Protein AF-A0AAE0BM01-F1 (afdb_monomer)

Mean predicted aligned error: 15.79 Å

Foldseek 3Di:
DDDDDDDDDDDDDDDDDDDDDDDDDDDDDDDDDDDDDDDDDDDDDDDDDDDDDDDDDDDDDDDDDDDDDDPDDDDDDDDDDDPDDDPPCPVPPPPPPPPPPDDPPPPQLPQQEEEEAPCLDLLNVLLLVLLVVDPNHAYEYEDQDVVSVVVVPSVHHYDYDDLLDALCVVLVSCAPGQEYEYPDAFDQDPLVCQQVRLLSPLASSLLSPLSSCVVNVHQEYEYEAAACLVVVVLVNCVPPQNVVVCSRNNNSPRNNNSVVSNLVSPHFYAYEHEAAEDQDDAPAAKDKDAHNAASHAYAYSNNVSNCRSVLRNDPLRTSGYIYIHGQPRGDPPRHDNGDGDPDPVPPRD

Radius of gyration: 33.45 Å; Cα contacts (8 Å, |Δi|>4): 533; chains: 1; bounding box: 129×81×50 Å

InterPro domains:
  IPR016040 NAD(P)-binding domain [PF13460] (118-315)
  IPR036291 NAD(P)-binding domain superfamily [SSF51735] (112-326)

Organism: NCBI:txid36881

Nearest PDB structures (foldseek):
  3e8x-assembly1_A-2  TM=9.071E-01  e=4.519E-16  Halalkalibacterium halodurans
  7er7-assembly1_A  TM=8.196E-01  e=4.649E-12  Homo sapiens
  2pzl-assembly1_B  TM=6.924E-01  e=9.864E-09  Bordetella bronchiseptica
  4yr9-assembly3_F  TM=6.864E-01  e=1.904E-06  Mus musculus
  2yy7-assembly1_B  TM=6.557E-01  e=2.866E-06  Flavobacterium frigidimaris

pLDDT: mean 75.93, std 29.87, range [22.34, 98.94]

Secondary structure (DSSP, 8-state):
------PPPP--------------------------------PPP-------------------------------------S---TT-TTSSTT-----------------EEEEETTTSHHHHHHHHHHTTSTTPEEEEEES-HHHHHHHT--SEEEE--TTS-HHHHHHHHTT-SEEEE---PPP--GGGHHHHHIIIIIIIHHHHHHHHHHTT-SEEEEE--TTTTTTTTT-TTSHHHHHHHTTTSHHHHHHHHHHHHHHT-SEEEEEEE-EEESSPPSS-EEEE-TT--SS-EEEHHHHHHHHHHHTT-GGGTTEEEEEEETT-SPTTSS----EES-GGGTT-

Solvent-accessible surface area (backbone atoms only — not comparable to full-atom values): 21389 Å² total; per-residue (Å²): 137,82,88,87,83,87,82,86,86,87,85,86,81,89,86,84,89,90,84,85,89,87,86,85,87,81,88,88,85,85,81,89,88,81,92,82,85,89,83,90,87,81,86,86,82,89,78,91,82,83,87,79,89,84,89,82,87,82,90,84,91,84,89,82,85,90,81,90,78,88,76,87,73,88,78,83,78,83,78,85,75,74,93,84,73,72,89,85,60,76,78,77,73,80,78,74,80,77,79,77,74,71,78,81,76,77,75,74,78,77,70,39,25,39,32,28,35,28,27,80,36,84,45,17,39,40,26,53,57,44,41,64,72,42,83,82,46,45,57,34,35,25,24,78,50,64,72,61,43,60,76,64,59,75,84,59,52,73,38,76,42,56,48,75,47,60,28,75,66,44,14,65,62,40,60,82,25,32,26,38,37,40,41,56,64,54,76,90,67,63,77,94,44,24,38,62,41,17,40,41,37,34,16,54,6,42,47,23,46,52,50,9,34,58,76,36,64,34,56,36,39,36,37,56,64,44,47,46,32,63,17,63,87,73,72,34,59,80,36,69,57,37,47,62,53,30,67,55,28,42,33,33,59,25,35,37,55,25,52,54,49,50,71,71,62,77,56,44,28,29,39,37,17,38,33,51,77,38,90,53,79,67,91,48,35,49,18,71,44,58,71,95,50,50,61,50,25,31,24,22,34,62,56,53,12,47,52,53,42,49,47,75,78,36,76,73,35,56,75,34,54,41,28,35,25,21,42,86,47,40,54,90,89,38,44,77,96,57,79,47,48,82,53,75,87,60,76,70,110

Structure (mmCIF, N/CA/C/O backbone):
data_AF-A0AAE0BM01-F1
#
_entry.id   AF-A0AAE0BM01-F1
#
loop_
_atom_site.group_PDB
_atom_site.id
_atom_site.type_symbol
_atom_site.label_atom_id
_atom_site.label_alt_id
_atom_site.label_comp_id
_atom_site.label_asym_id
_atom_site.label_entity_id
_atom_site.label_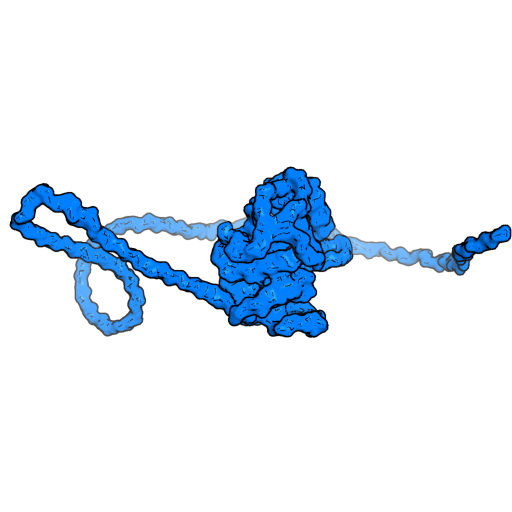seq_id
_atom_site.pdbx_PDB_ins_code
_atom_site.Cartn_x
_atom_site.Cartn_y
_atom_site.Cartn_z
_atom_site.occupancy
_atom_site.B_iso_or_equiv
_atom_site.auth_seq_id
_atom_site.auth_comp_id
_atom_site.auth_asym_id
_atom_site.auth_atom_id
_atom_site.pdbx_PDB_model_num
ATOM 1 N N . MET A 1 1 ? 60.203 24.015 -4.823 1.00 41.75 1 MET A N 1
ATOM 2 C CA . MET A 1 1 ? 59.956 23.892 -3.368 1.00 41.75 1 MET A CA 1
ATOM 3 C C . MET A 1 1 ? 58.675 23.070 -3.204 1.00 41.75 1 MET A C 1
ATOM 5 O O . MET A 1 1 ? 57.607 23.606 -3.433 1.00 41.75 1 MET A O 1
ATOM 9 N N . ALA A 1 2 ? 58.777 21.739 -3.329 1.00 35.38 2 ALA A N 1
ATOM 10 C CA . ALA A 1 2 ? 58.734 20.741 -2.235 1.00 35.38 2 ALA A CA 1
ATOM 11 C C . ALA A 1 2 ? 57.345 20.706 -1.549 1.00 35.38 2 ALA A C 1
ATOM 13 O O . ALA A 1 2 ? 57.031 21.611 -0.795 1.00 35.38 2 ALA A O 1
ATOM 14 N N . SER A 1 3 ? 56.398 19.846 -1.954 1.00 31.59 3 SER A N 1
ATOM 15 C CA . SER A 1 3 ? 56.288 18.381 -1.757 1.00 31.59 3 SER A CA 1
ATOM 16 C C . SER A 1 3 ? 56.123 17.976 -0.289 1.00 31.59 3 SER A C 1
ATOM 18 O O . SER A 1 3 ? 57.075 18.041 0.484 1.00 31.59 3 SER A O 1
ATOM 20 N N . THR A 1 4 ? 54.941 17.474 0.083 1.00 34.62 4 THR A N 1
ATOM 21 C CA . THR A 1 4 ? 54.773 16.667 1.300 1.00 34.62 4 THR A CA 1
ATOM 22 C C . THR A 1 4 ? 53.789 15.532 1.034 1.00 34.62 4 THR A C 1
ATOM 24 O O . THR A 1 4 ? 52.578 15.708 0.973 1.00 34.62 4 THR A O 1
ATOM 27 N N . CYS A 1 5 ? 54.378 14.359 0.821 1.00 29.33 5 CYS A N 1
ATOM 28 C CA . CYS A 1 5 ? 53.759 13.047 0.757 1.00 29.33 5 CYS A CA 1
ATOM 29 C C . CYS A 1 5 ? 53.877 12.433 2.161 1.00 29.33 5 CYS A C 1
ATOM 31 O O . CYS A 1 5 ? 54.980 12.394 2.709 1.00 29.33 5 CYS A O 1
ATOM 33 N N . ALA A 1 6 ? 52.772 11.982 2.757 1.00 35.25 6 ALA A N 1
ATOM 34 C CA . ALA A 1 6 ? 52.778 11.286 4.042 1.00 35.25 6 ALA A CA 1
ATOM 35 C C . ALA A 1 6 ? 52.603 9.780 3.809 1.00 35.25 6 ALA A C 1
ATOM 37 O O . ALA A 1 6 ? 51.523 9.291 3.490 1.00 35.25 6 ALA A O 1
ATOM 38 N N . SER A 1 7 ? 53.717 9.064 3.948 1.00 30.31 7 SER A N 1
ATOM 39 C CA . SER A 1 7 ? 53.826 7.608 3.963 1.00 30.31 7 SER A CA 1
ATOM 40 C C . SER A 1 7 ? 53.570 7.101 5.387 1.00 30.31 7 SER A C 1
ATOM 42 O O . SER A 1 7 ? 54.251 7.538 6.315 1.00 30.31 7 SER A O 1
ATOM 44 N N . LEU A 1 8 ? 52.622 6.175 5.571 1.00 29.34 8 LEU A N 1
ATOM 45 C CA . LEU A 1 8 ? 52.481 5.422 6.821 1.00 29.34 8 LEU A CA 1
ATOM 46 C C . LEU A 1 8 ? 53.152 4.051 6.658 1.00 29.34 8 LEU A C 1
ATOM 48 O O . LEU A 1 8 ? 52.758 3.240 5.820 1.00 29.34 8 LEU A O 1
ATOM 52 N N . ARG A 1 9 ? 54.199 3.823 7.454 1.00 28.81 9 ARG A N 1
ATOM 53 C CA . ARG A 1 9 ? 54.973 2.579 7.517 1.00 28.81 9 ARG A CA 1
ATOM 54 C C . ARG A 1 9 ? 54.266 1.532 8.379 1.00 28.81 9 ARG A C 1
ATOM 56 O O . ARG A 1 9 ? 53.844 1.822 9.493 1.00 28.81 9 ARG A O 1
ATOM 63 N N . VAL A 1 10 ? 54.250 0.300 7.875 1.00 29.27 10 VAL A N 1
ATOM 64 C CA . VAL A 1 10 ? 53.939 -0.943 8.593 1.00 29.27 10 VAL A CA 1
ATOM 65 C C . VAL A 1 10 ? 55.253 -1.632 8.965 1.00 29.27 10 VAL A C 1
ATOM 67 O O . VAL A 1 10 ? 56.116 -1.808 8.108 1.00 29.27 10 VAL A O 1
ATOM 70 N N . SER A 1 11 ? 55.405 -2.013 10.233 1.00 26.91 11 SER A N 1
ATOM 71 C CA . SER A 1 11 ? 56.400 -2.943 10.813 1.00 26.91 11 SER A CA 1
ATOM 72 C C . SER A 1 11 ? 56.061 -3.023 12.306 1.00 26.91 11 SER A C 1
ATOM 74 O O . SER A 1 11 ? 55.739 -1.995 12.886 1.00 26.91 11 SER A O 1
ATOM 76 N N . THR A 1 12 ? 56.065 -4.117 13.059 1.00 27.41 12 THR A N 1
ATOM 77 C CA . THR A 1 12 ? 56.427 -5.545 12.956 1.00 27.41 12 THR A CA 1
ATOM 78 C C . THR A 1 12 ? 55.800 -6.137 14.247 1.00 27.41 12 THR A C 1
ATOM 80 O O . THR A 1 12 ? 55.609 -5.404 15.211 1.00 27.41 12 THR A O 1
ATOM 83 N N . LEU A 1 13 ? 55.409 -7.399 14.381 1.00 29.16 13 LEU A N 1
ATOM 84 C CA . LEU A 1 13 ? 56.338 -8.479 14.686 1.00 29.16 13 LEU A CA 1
ATOM 85 C C . LEU A 1 13 ? 55.587 -9.814 14.729 1.00 29.16 13 LEU A C 1
ATOM 87 O O . LEU A 1 13 ? 54.481 -9.946 15.244 1.00 29.16 13 LEU A O 1
ATOM 91 N N . VAL A 1 14 ? 56.296 -10.792 14.195 1.00 29.23 14 VAL A N 1
ATOM 92 C CA . VAL A 1 14 ? 56.064 -12.228 14.198 1.00 29.23 14 VAL A CA 1
ATOM 93 C C . VAL A 1 14 ? 55.998 -12.766 15.629 1.00 29.23 14 VAL A C 1
ATOM 95 O O . VAL A 1 14 ? 56.890 -12.484 16.423 1.00 29.23 14 VAL A O 1
ATOM 98 N N . ASN A 1 15 ? 55.037 -13.647 15.916 1.00 27.16 15 ASN A N 1
ATOM 99 C CA . ASN A 1 15 ? 55.288 -14.729 16.862 1.00 27.16 15 ASN A CA 1
ATOM 100 C C . ASN A 1 15 ? 54.902 -16.069 16.224 1.00 27.16 15 ASN A C 1
ATOM 102 O O . ASN A 1 15 ? 53.797 -16.249 15.712 1.00 27.16 15 ASN A O 1
ATOM 106 N N . ARG A 1 16 ? 55.884 -16.967 16.183 1.00 30.98 16 ARG A N 1
ATOM 107 C CA . ARG A 1 16 ? 55.847 -18.302 15.584 1.00 30.98 16 ARG A CA 1
ATOM 108 C C . ARG A 1 16 ? 55.740 -19.325 16.715 1.00 30.98 16 ARG A C 1
ATOM 110 O O . ARG A 1 16 ? 56.353 -19.142 17.758 1.00 30.98 16 ARG A O 1
ATOM 117 N N . ASN A 1 17 ? 55.100 -20.446 16.388 1.00 30.23 17 ASN A N 1
ATOM 118 C CA . ASN A 1 17 ? 55.109 -21.745 17.071 1.00 30.23 17 ASN A CA 1
ATOM 119 C C . ASN A 1 17 ? 54.030 -21.957 18.142 1.00 30.23 17 ASN A C 1
ATOM 121 O O . ASN A 1 17 ? 54.159 -21.500 19.269 1.00 30.23 17 ASN A O 1
ATOM 125 N N . LEU A 1 18 ? 53.017 -22.760 17.792 1.00 31.28 18 LEU A N 1
ATOM 126 C CA . LEU A 1 18 ? 52.802 -24.113 18.336 1.00 31.28 18 LEU A CA 1
ATOM 127 C C . LEU A 1 18 ? 51.566 -24.757 17.660 1.00 31.28 18 LEU A C 1
ATOM 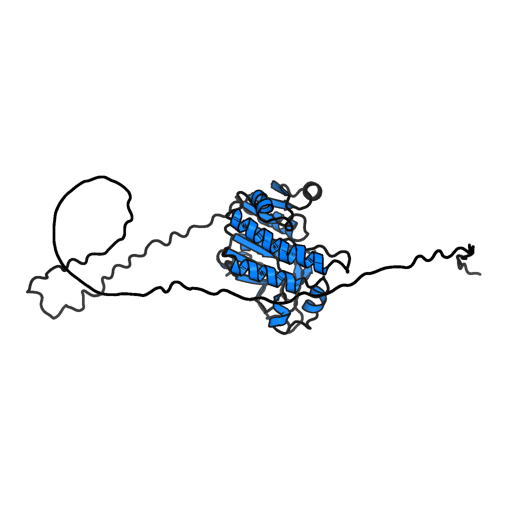129 O O . LEU A 1 18 ? 50.448 -24.268 17.761 1.00 31.28 18 LEU A O 1
ATOM 133 N N . LEU A 1 19 ? 51.785 -25.869 16.960 1.00 32.50 19 LEU A N 1
ATOM 134 C CA . LEU A 1 19 ? 50.802 -26.860 16.485 1.00 32.50 19 LEU A CA 1
ATOM 135 C C . LEU A 1 19 ? 51.449 -28.246 16.705 1.00 32.50 19 LEU A C 1
ATOM 137 O O . LEU A 1 19 ? 52.679 -28.304 16.758 1.00 32.50 19 LEU A O 1
ATOM 141 N N . PRO A 1 20 ? 50.725 -29.382 16.633 1.00 42.12 20 PRO A N 1
ATOM 142 C CA . PRO A 1 20 ? 49.320 -29.641 16.970 1.00 42.12 20 PRO A CA 1
ATOM 143 C C . PRO A 1 20 ? 49.154 -30.899 17.866 1.00 42.12 20 PRO A C 1
ATOM 145 O O . PRO A 1 20 ? 49.995 -31.796 17.865 1.00 42.12 20 PRO A O 1
ATOM 148 N N . ALA A 1 21 ? 48.011 -31.045 18.546 1.00 32.22 21 ALA A N 1
ATOM 149 C CA . ALA A 1 21 ? 47.580 -32.327 19.117 1.00 32.22 21 ALA A CA 1
ATOM 150 C C . ALA A 1 21 ? 46.418 -32.905 18.293 1.00 32.22 21 ALA A C 1
ATOM 152 O O . ALA A 1 21 ? 45.368 -32.289 18.126 1.00 32.22 21 ALA A O 1
ATOM 153 N N . ARG A 1 22 ? 46.654 -34.095 17.738 1.00 28.19 22 ARG A N 1
ATOM 154 C CA . ARG A 1 22 ? 45.780 -34.872 16.854 1.00 28.19 22 ARG A CA 1
ATOM 155 C C . ARG A 1 22 ? 45.113 -35.966 17.687 1.00 28.19 22 ARG A C 1
ATOM 157 O O . ARG A 1 22 ? 45.823 -36.814 18.215 1.00 28.19 22 ARG A O 1
ATOM 164 N N . VAL A 1 23 ? 43.782 -36.012 17.743 1.00 31.86 23 VAL A N 1
ATOM 165 C CA . VAL A 1 23 ? 43.039 -37.180 18.252 1.00 31.86 23 VAL A CA 1
ATOM 166 C C . VAL A 1 23 ? 42.070 -37.665 17.174 1.00 31.86 23 VAL A C 1
ATOM 168 O O . VAL A 1 23 ? 41.305 -36.893 16.604 1.00 31.86 23 VAL A O 1
ATOM 171 N N . ARG A 1 24 ? 42.190 -38.957 16.845 1.00 28.66 24 ARG A N 1
ATOM 172 C CA . ARG A 1 24 ? 41.407 -39.726 15.866 1.00 28.66 24 ARG A CA 1
ATOM 173 C C . ARG A 1 24 ? 40.354 -40.583 16.575 1.00 28.66 24 ARG A C 1
ATOM 175 O O . ARG A 1 24 ? 40.647 -41.142 17.625 1.00 28.66 24 ARG A O 1
ATOM 182 N N . GLY A 1 25 ? 39.267 -40.862 15.848 1.00 27.62 25 GLY A N 1
ATOM 183 C CA . GLY A 1 25 ? 38.406 -42.050 15.993 1.00 27.62 25 GLY A CA 1
ATOM 184 C C . GLY A 1 25 ? 37.131 -41.788 16.799 1.00 27.62 25 GLY A C 1
ATOM 185 O O . GLY A 1 25 ? 37.181 -41.063 17.775 1.00 27.62 25 GLY A O 1
ATOM 186 N N . LYS A 1 26 ? 35.953 -42.329 16.480 1.00 28.84 26 LYS A N 1
ATOM 187 C CA . LYS A 1 26 ? 35.542 -43.427 15.589 1.00 28.84 26 LYS A CA 1
ATOM 188 C C . LYS A 1 26 ? 34.044 -43.253 15.281 1.00 28.84 26 LYS A C 1
ATOM 190 O O . LYS A 1 26 ? 33.278 -42.908 16.173 1.00 28.84 26 LYS A O 1
ATOM 195 N N . THR A 1 27 ? 33.629 -43.569 14.059 1.00 30.86 27 THR A N 1
ATOM 196 C CA . THR A 1 27 ? 32.251 -43.969 13.730 1.00 30.86 27 THR A CA 1
ATOM 197 C C . THR A 1 27 ? 31.979 -45.397 14.218 1.00 30.86 27 THR A C 1
ATOM 199 O O . THR A 1 27 ? 32.913 -46.194 14.359 1.00 30.86 27 THR A O 1
ATOM 202 N N . PRO A 1 28 ? 30.699 -45.759 14.391 1.00 31.72 28 PRO A N 1
ATOM 203 C CA . PRO A 1 28 ? 30.252 -47.010 13.796 1.00 31.72 28 PRO A CA 1
ATOM 204 C C . PRO A 1 28 ? 28.953 -46.847 12.999 1.00 31.72 28 PRO A C 1
ATOM 206 O O . PRO A 1 28 ? 28.142 -45.953 13.213 1.00 31.72 28 PRO A O 1
ATOM 209 N N . ASN A 1 29 ? 28.812 -47.756 12.048 1.00 24.39 29 ASN A N 1
ATOM 210 C CA . ASN A 1 29 ? 27.802 -47.850 11.011 1.00 24.39 29 ASN A CA 1
ATOM 211 C C . ASN A 1 29 ? 27.236 -49.271 11.106 1.00 24.39 29 ASN A C 1
ATOM 213 O O . ASN A 1 29 ? 28.043 -50.184 10.960 1.00 24.39 29 ASN A O 1
ATOM 217 N N . VAL A 1 30 ? 25.932 -49.495 11.333 1.00 25.45 30 VAL A N 1
ATOM 218 C CA . VAL A 1 30 ? 25.297 -50.815 11.104 1.00 25.45 30 VAL A CA 1
ATOM 219 C C . VAL A 1 30 ? 23.800 -50.700 10.742 1.00 25.45 30 VAL A C 1
ATOM 221 O O . VAL A 1 30 ? 22.970 -50.352 11.570 1.00 25.45 30 VAL A O 1
ATOM 224 N N . LYS A 1 31 ? 23.527 -51.069 9.480 1.00 24.39 31 LYS A N 1
ATOM 225 C CA . LYS A 1 31 ? 22.460 -51.915 8.886 1.00 24.39 31 LYS A CA 1
ATOM 226 C C . LYS A 1 31 ? 20.974 -51.776 9.285 1.00 24.39 31 LYS A C 1
ATOM 228 O O . LYS A 1 31 ? 20.540 -52.216 10.338 1.00 24.39 31 LYS A O 1
ATOM 233 N N . VAL A 1 32 ? 20.205 -51.351 8.275 1.00 24.78 32 VAL A N 1
ATOM 234 C CA . VAL A 1 32 ? 19.060 -52.018 7.604 1.00 24.78 32 VAL A CA 1
ATOM 235 C C . VAL A 1 32 ? 18.404 -53.223 8.301 1.00 24.78 32 VAL A C 1
ATOM 237 O O . VAL A 1 32 ? 19.034 -54.266 8.472 1.00 24.78 32 VAL A O 1
ATOM 240 N N . ALA A 1 33 ? 17.079 -53.138 8.470 1.00 25.88 33 ALA A N 1
ATOM 241 C CA . ALA A 1 33 ? 16.160 -54.277 8.446 1.00 25.88 33 ALA A CA 1
ATOM 242 C C . ALA A 1 33 ? 14.900 -53.931 7.625 1.00 25.88 33 ALA A C 1
ATOM 244 O O . ALA A 1 33 ? 14.445 -52.791 7.591 1.00 25.88 33 ALA A O 1
ATOM 245 N N . SER A 1 34 ? 14.387 -54.935 6.921 1.00 24.30 34 SER A N 1
ATOM 246 C CA . SER A 1 34 ? 13.380 -54.879 5.860 1.00 24.30 34 SER A CA 1
ATOM 247 C C . SER A 1 34 ? 12.068 -55.581 6.241 1.00 24.30 34 SER A C 1
ATOM 249 O O . SER A 1 34 ? 12.127 -56.571 6.959 1.00 24.30 34 SER A O 1
ATOM 251 N N . LYS A 1 35 ? 10.971 -55.181 5.568 1.00 24.42 35 LYS A N 1
ATOM 252 C CA . LYS A 1 35 ? 9.745 -55.943 5.200 1.00 24.42 35 LYS A CA 1
ATOM 253 C C . LYS A 1 35 ? 8.802 -56.476 6.298 1.00 24.42 35 LYS A C 1
ATOM 255 O O . LYS A 1 35 ? 9.166 -57.401 7.005 1.00 24.42 35 LYS A O 1
ATOM 260 N N . SER A 1 36 ? 7.529 -56.044 6.219 1.00 25.34 36 SER A N 1
ATOM 261 C CA . SER A 1 36 ? 6.277 -56.859 6.169 1.00 25.34 36 SER A CA 1
ATOM 262 C C . SER A 1 36 ? 5.062 -55.931 6.412 1.00 25.34 36 SER A C 1
ATOM 264 O O . SER A 1 36 ? 5.044 -55.248 7.424 1.00 25.34 36 SER A O 1
ATOM 266 N N . ALA A 1 37 ? 4.178 -55.655 5.444 1.00 25.00 37 ALA A N 1
ATOM 267 C CA . ALA A 1 37 ? 3.018 -56.436 4.967 1.00 25.00 37 ALA A CA 1
ATOM 268 C C . ALA A 1 37 ? 1.734 -56.306 5.830 1.00 25.00 37 ALA A C 1
ATOM 270 O O . ALA A 1 37 ? 1.788 -56.510 7.036 1.00 25.00 37 ALA A O 1
ATOM 271 N N . LEU A 1 38 ? 0.596 -56.103 5.129 1.00 23.41 38 LEU A N 1
ATOM 272 C CA . LEU A 1 38 ? -0.827 -56.202 5.543 1.00 23.41 38 LEU A CA 1
ATOM 273 C C . LEU A 1 38 ? -1.370 -55.012 6.375 1.00 23.41 38 LEU A C 1
ATOM 275 O O . LEU A 1 38 ? -0.725 -54.574 7.309 1.00 23.41 38 LEU A O 1
ATOM 279 N N . LYS A 1 39 ? -2.544 -54.413 6.116 1.00 26.38 39 LYS A N 1
ATOM 280 C CA . LYS A 1 39 ? -3.836 -54.942 5.638 1.00 26.38 39 LYS A CA 1
ATOM 281 C C . LYS A 1 39 ? -4.700 -53.803 5.058 1.00 26.38 39 LYS A C 1
ATOM 283 O O . LYS A 1 39 ? -4.685 -52.692 5.575 1.00 26.38 39 LYS A O 1
ATOM 288 N N . ALA A 1 40 ? -5.476 -54.121 4.026 1.00 24.50 40 ALA A N 1
ATOM 289 C CA . ALA A 1 40 ? -6.538 -53.294 3.454 1.00 24.50 40 ALA A CA 1
ATOM 290 C C . ALA A 1 40 ? -7.901 -53.560 4.125 1.00 24.50 40 ALA A C 1
ATOM 292 O O . ALA A 1 40 ? -8.102 -54.667 4.635 1.00 24.50 40 ALA A O 1
ATOM 293 N N . SER A 1 41 ? -8.822 -52.585 4.013 1.00 25.11 41 SER A N 1
ATOM 294 C CA . SER A 1 41 ? -10.303 -52.670 3.840 1.00 25.11 41 SER A CA 1
ATOM 295 C C . SER A 1 41 ? -11.065 -51.651 4.717 1.00 25.11 41 SER A C 1
ATOM 297 O O . SER A 1 41 ? -10.602 -51.356 5.814 1.00 25.11 4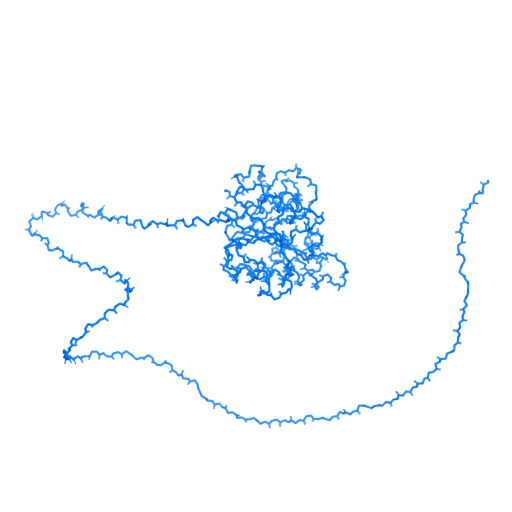1 SER A O 1
ATOM 299 N N . PRO A 1 42 ? -12.296 -51.238 4.351 1.00 31.44 42 PRO A N 1
ATOM 300 C CA . PRO A 1 42 ? -12.711 -50.762 3.031 1.00 31.44 42 PRO A CA 1
ATOM 301 C C . PRO A 1 42 ? -13.518 -49.442 3.089 1.00 31.44 42 PRO A C 1
ATOM 303 O O . PRO A 1 42 ? -13.962 -48.984 4.140 1.00 31.44 42 PRO A O 1
ATOM 306 N N . LEU A 1 43 ? -13.715 -48.865 1.899 1.00 23.59 43 LEU A N 1
ATOM 307 C CA . LEU A 1 43 ? -14.659 -47.794 1.588 1.00 23.59 43 LEU A CA 1
ATOM 308 C C . LEU A 1 43 ? -16.102 -48.179 1.961 1.00 23.59 43 LEU A C 1
ATOM 310 O O . LEU A 1 43 ? -16.542 -49.293 1.676 1.00 23.59 43 LEU A O 1
ATOM 314 N N . VAL A 1 44 ? -16.860 -47.215 2.486 1.00 24.55 44 VAL A N 1
ATOM 315 C CA . VAL A 1 44 ? -18.327 -47.265 2.531 1.00 24.55 44 VAL A CA 1
ATOM 316 C C . VAL A 1 44 ? -18.860 -46.620 1.254 1.00 24.55 44 VAL A C 1
ATOM 318 O O . VAL A 1 44 ? -18.610 -45.446 0.984 1.00 24.55 44 VAL A O 1
ATOM 321 N N . ALA A 1 45 ? -19.558 -47.421 0.454 1.00 25.16 45 ALA A N 1
ATOM 322 C CA . ALA A 1 45 ? -20.279 -46.994 -0.734 1.00 25.16 45 ALA A CA 1
ATOM 323 C C . ALA A 1 45 ? -21.596 -46.307 -0.339 1.00 25.16 45 ALA A C 1
ATOM 325 O O . ALA A 1 45 ? -22.360 -46.831 0.471 1.00 25.16 45 ALA A O 1
ATOM 326 N N . VAL A 1 46 ? -21.864 -45.147 -0.940 1.00 23.05 46 VAL A N 1
ATOM 327 C CA . VAL A 1 46 ? -23.173 -44.487 -0.923 1.00 23.05 46 VAL A CA 1
ATOM 328 C C . VAL A 1 46 ? -23.960 -45.026 -2.113 1.00 23.05 46 VAL A C 1
ATOM 330 O O . VAL A 1 46 ? -23.632 -44.729 -3.260 1.00 23.05 46 VAL A O 1
ATOM 333 N N . THR A 1 47 ? -24.982 -45.835 -1.839 1.00 22.75 47 THR A N 1
ATOM 334 C CA . THR A 1 47 ? -25.944 -46.292 -2.847 1.00 22.75 47 THR A CA 1
ATOM 335 C C . THR A 1 47 ? -27.198 -45.434 -2.762 1.00 22.75 47 THR A C 1
ATOM 337 O O . THR A 1 47 ? -27.855 -45.369 -1.725 1.00 22.75 47 THR A O 1
ATOM 340 N N . VAL A 1 48 ? -27.518 -44.789 -3.880 1.00 23.73 48 VAL A N 1
ATOM 341 C CA . VAL A 1 48 ? -28.801 -44.139 -4.158 1.00 23.73 48 VAL A CA 1
ATOM 342 C C . VAL A 1 48 ? -29.860 -45.222 -4.363 1.00 23.73 48 VAL A C 1
ATOM 344 O O . VAL A 1 48 ? -29.669 -46.115 -5.186 1.00 23.73 48 VAL A O 1
ATOM 347 N N . ALA A 1 49 ? -30.987 -45.122 -3.659 1.00 25.22 49 ALA A N 1
ATOM 348 C CA . ALA A 1 49 ? -32.196 -45.877 -3.970 1.00 25.22 49 ALA A CA 1
ATOM 349 C C . ALA A 1 49 ? -33.405 -44.930 -4.001 1.00 25.22 49 ALA A C 1
ATOM 351 O O . ALA A 1 49 ? -33.687 -44.221 -3.037 1.00 25.22 49 ALA A O 1
ATOM 352 N N . GLN A 1 50 ? -34.075 -44.913 -5.152 1.00 22.34 50 GLN A N 1
ATOM 353 C CA . GLN A 1 50 ? -35.385 -44.315 -5.406 1.00 22.34 50 GLN A CA 1
ATOM 354 C C . GLN A 1 50 ? -36.504 -45.342 -5.168 1.00 22.34 50 GLN A C 1
ATOM 356 O O . GLN A 1 50 ? -36.257 -46.548 -5.196 1.00 22.34 50 GLN A O 1
ATOM 361 N N . SER A 1 51 ? -37.736 -44.816 -5.118 1.00 24.47 51 SER A N 1
ATOM 362 C CA . SER A 1 51 ? -39.053 -45.487 -5.154 1.00 24.47 51 SER A CA 1
ATOM 363 C C . SER A 1 51 ? -39.576 -45.962 -3.796 1.00 24.47 51 SER A C 1
ATOM 365 O O . SER A 1 51 ? -38.801 -46.348 -2.933 1.00 24.47 51 SER A O 1
ATOM 367 N N . ALA A 1 52 ? -40.875 -46.003 -3.521 1.00 25.78 52 ALA A N 1
ATOM 368 C CA . ALA A 1 52 ? -42.071 -45.361 -4.057 1.00 25.78 52 ALA A CA 1
ATOM 369 C C . ALA A 1 52 ? -43.178 -45.635 -3.019 1.00 25.78 52 ALA A C 1
ATOM 371 O O . ALA A 1 52 ? -43.153 -46.662 -2.349 1.00 25.78 52 ALA A O 1
ATOM 372 N N . ASP A 1 53 ? -44.089 -44.678 -2.901 1.00 23.41 53 ASP A N 1
ATOM 373 C CA . ASP A 1 53 ? -45.520 -44.781 -2.591 1.00 23.41 53 ASP A CA 1
ATOM 374 C C . ASP A 1 53 ? -46.068 -45.940 -1.721 1.00 23.41 53 ASP A C 1
ATOM 376 O O . ASP A 1 53 ? -46.025 -47.111 -2.093 1.00 23.41 53 ASP A O 1
ATOM 380 N N . SER A 1 54 ? -46.731 -45.587 -0.613 1.00 26.59 54 SER A N 1
ATOM 381 C CA . SER A 1 54 ? -48.186 -45.778 -0.415 1.00 26.59 54 SER A CA 1
ATOM 382 C C . SER A 1 54 ? -48.590 -45.914 1.064 1.00 26.59 54 SER A C 1
ATOM 384 O O . SER A 1 54 ? -48.061 -46.729 1.812 1.00 26.59 54 SER A O 1
ATOM 386 N N . GLY A 1 55 ? -49.625 -45.157 1.447 1.00 24.14 55 GLY A N 1
ATOM 387 C CA . GLY A 1 55 ? -50.724 -45.698 2.254 1.00 24.14 55 GLY A CA 1
ATOM 388 C C . GLY A 1 55 ? -50.724 -45.515 3.780 1.00 24.14 55 GLY A C 1
ATOM 389 O O . GLY A 1 55 ? -50.139 -46.299 4.513 1.00 24.14 55 GLY A O 1
ATOM 390 N N . SER A 1 56 ? -51.634 -44.634 4.220 1.00 25.91 56 SER A N 1
ATOM 391 C CA . SER A 1 56 ? -52.576 -44.836 5.344 1.00 25.91 56 SER A CA 1
ATOM 392 C C . SER A 1 56 ? -52.264 -44.254 6.738 1.00 25.91 56 SER A C 1
ATOM 394 O O . SER A 1 56 ? -51.605 -44.861 7.571 1.00 25.91 56 SER A O 1
ATOM 396 N N . ALA A 1 57 ? -52.908 -43.105 6.987 1.00 26.00 57 ALA A N 1
ATOM 397 C CA . ALA A 1 57 ? -53.776 -42.752 8.125 1.00 26.00 57 ALA A CA 1
ATOM 398 C C . ALA A 1 57 ? -53.413 -43.191 9.564 1.00 26.00 57 ALA A C 1
ATOM 400 O O . ALA A 1 57 ? -53.545 -44.361 9.901 1.00 26.00 57 ALA A O 1
ATOM 401 N N . ALA A 1 58 ? -53.207 -42.217 10.466 1.00 28.08 58 ALA A N 1
ATOM 402 C CA . ALA A 1 58 ? -54.174 -41.859 11.525 1.00 28.08 58 ALA A CA 1
ATOM 403 C C . ALA A 1 58 ? -53.643 -40.772 12.496 1.00 28.08 58 ALA A C 1
ATOM 405 O O . ALA A 1 58 ? -52.492 -40.784 12.910 1.00 28.08 58 ALA A O 1
ATOM 406 N N . LYS A 1 59 ? -54.565 -39.858 12.831 1.00 24.55 59 LYS A N 1
ATOM 407 C CA . LYS A 1 59 ? -54.657 -38.843 13.905 1.00 24.55 59 LYS A CA 1
ATOM 408 C C . LYS A 1 59 ? -53.701 -38.940 15.114 1.00 24.55 59 LYS A C 1
ATOM 410 O O . LYS A 1 59 ? -53.707 -39.963 15.785 1.00 24.55 59 LYS A O 1
ATOM 415 N N . SER A 1 60 ? -53.143 -37.798 15.536 1.00 29.25 60 SER A N 1
ATOM 416 C CA . SER A 1 60 ? -53.609 -37.027 16.717 1.00 29.25 60 SER A CA 1
ATOM 417 C C . SER A 1 60 ? -52.770 -35.758 16.944 1.00 29.25 60 SER A C 1
ATOM 419 O O . SER A 1 60 ? -51.576 -35.739 16.665 1.00 29.25 60 SER A O 1
ATOM 421 N N . GLU A 1 61 ? -53.438 -34.716 17.431 1.00 30.95 61 GLU A N 1
ATOM 422 C CA . GLU A 1 61 ? -52.961 -33.357 17.716 1.00 30.95 61 GLU A CA 1
ATOM 423 C C . GLU A 1 61 ? -52.004 -33.296 18.921 1.00 30.95 61 GLU A C 1
ATOM 425 O O . GLU A 1 61 ? -52.235 -33.996 19.904 1.00 30.95 61 GLU A O 1
ATOM 430 N N . ASP A 1 62 ? -51.000 -32.410 18.873 1.00 28.69 62 ASP A N 1
ATOM 431 C CA . ASP A 1 62 ? -50.603 -31.601 20.036 1.00 28.69 62 ASP A CA 1
ATOM 432 C C . ASP A 1 62 ? -49.881 -30.316 19.582 1.00 28.69 62 ASP A C 1
ATOM 434 O O . ASP A 1 62 ? -48.994 -30.341 18.721 1.00 28.69 62 ASP A O 1
ATOM 438 N N . GLU A 1 63 ? -50.300 -29.178 20.130 1.00 31.14 63 GLU A N 1
ATOM 439 C CA . GLU A 1 63 ? -49.727 -27.856 19.880 1.00 31.14 63 GLU A CA 1
ATOM 440 C C . GLU A 1 63 ? -48.552 -27.575 20.829 1.00 31.14 63 GLU A C 1
ATOM 442 O O . GLU A 1 63 ? -48.667 -27.764 22.035 1.00 31.14 63 GLU A O 1
ATOM 447 N N . SER A 1 64 ? -47.455 -26.990 20.329 1.00 29.58 64 SER A N 1
ATOM 448 C CA . SER A 1 64 ? -46.868 -25.766 20.920 1.00 29.58 64 SER A CA 1
ATOM 449 C C . SER A 1 64 ? -45.574 -25.306 20.224 1.00 29.58 64 SER A C 1
ATOM 451 O O . SER A 1 64 ? -44.511 -25.901 20.327 1.00 29.58 64 SER A O 1
ATOM 453 N N . GLN A 1 65 ? -45.708 -24.159 19.556 1.00 28.12 65 GLN A N 1
ATOM 454 C CA . GLN A 1 65 ? -44.833 -22.980 19.627 1.00 28.12 65 GLN A CA 1
ATOM 455 C C . GLN A 1 65 ? -43.333 -23.064 19.235 1.00 28.12 65 GLN A C 1
ATOM 457 O O . GLN A 1 65 ? -42.475 -23.550 19.961 1.00 28.12 65 GLN A O 1
ATOM 462 N N . LEU A 1 66 ? -43.041 -22.274 18.186 1.00 27.75 66 LEU A N 1
ATOM 463 C CA . LEU A 1 66 ? -41.925 -21.313 18.084 1.00 27.75 66 LEU A CA 1
ATOM 464 C C . LEU A 1 66 ? -40.588 -21.772 17.456 1.00 27.75 66 LEU A C 1
ATOM 466 O O . LEU A 1 66 ? -39.623 -22.081 18.140 1.00 27.75 66 LEU A O 1
ATOM 470 N N . SER A 1 67 ? -40.453 -21.622 16.132 1.00 29.55 67 SER A N 1
ATOM 471 C CA . SER A 1 67 ? -39.574 -20.586 15.547 1.00 29.55 67 SER A CA 1
ATOM 472 C C . SER A 1 67 ? -39.638 -20.601 14.013 1.00 29.55 67 SER A C 1
ATOM 474 O O . SER A 1 67 ? -39.496 -21.627 13.351 1.00 29.55 67 SER A O 1
ATOM 476 N N . ARG A 1 68 ? -39.908 -19.425 13.447 1.00 32.41 68 ARG A N 1
ATOM 477 C CA . ARG A 1 68 ? -40.241 -19.166 12.042 1.00 32.41 68 ARG A CA 1
ATOM 478 C C . ARG A 1 68 ? -39.024 -19.340 11.119 1.00 32.41 68 ARG A C 1
ATOM 480 O O . ARG A 1 68 ? -38.143 -18.487 11.112 1.00 32.41 68 ARG A O 1
ATOM 487 N N . ARG A 1 69 ? -39.051 -20.330 10.221 1.00 34.44 69 ARG A N 1
ATOM 488 C CA . ARG A 1 69 ? -38.410 -20.232 8.895 1.00 34.44 69 ARG A CA 1
ATOM 489 C C . ARG A 1 69 ? -39.510 -19.988 7.865 1.00 34.44 69 ARG A C 1
ATOM 491 O O . ARG A 1 69 ? -40.296 -20.880 7.570 1.00 34.44 69 ARG A O 1
ATOM 498 N N . LYS A 1 70 ? -39.618 -18.751 7.373 1.00 28.23 70 LYS A N 1
ATOM 499 C CA . LYS A 1 70 ? -40.525 -18.408 6.272 1.00 28.23 70 LYS A CA 1
ATOM 500 C C . LYS A 1 70 ? -39.908 -18.906 4.963 1.00 28.23 70 LYS A C 1
ATOM 502 O O . LYS A 1 70 ? -39.069 -18.222 4.390 1.00 28.23 70 LYS A O 1
ATOM 507 N N . THR A 1 71 ? -40.336 -20.072 4.498 1.00 28.42 71 THR A N 1
ATOM 508 C CA . THR A 1 71 ? -40.211 -20.459 3.088 1.00 28.42 71 THR A CA 1
ATOM 509 C C . THR A 1 71 ? -41.454 -19.923 2.382 1.00 28.42 71 THR A C 1
ATOM 511 O O . THR A 1 71 ? -42.544 -20.471 2.539 1.00 28.42 71 THR A O 1
ATOM 514 N N . LEU A 1 72 ? -41.327 -18.795 1.681 1.00 30.42 72 LEU A N 1
ATOM 515 C CA . LEU A 1 72 ? -42.404 -18.246 0.855 1.00 30.42 72 LEU A CA 1
ATOM 516 C C . LEU A 1 72 ? -42.620 -19.184 -0.337 1.00 30.42 72 LEU A C 1
ATOM 518 O O . LEU A 1 72 ? -41.866 -19.163 -1.301 1.00 30.42 72 LEU A O 1
ATOM 522 N N . THR A 1 73 ? -43.640 -20.033 -0.239 1.00 25.89 73 THR A N 1
ATOM 523 C CA . THR A 1 73 ? -44.161 -20.799 -1.374 1.00 25.89 73 THR A CA 1
ATOM 524 C C . THR A 1 73 ? -45.339 -20.000 -1.919 1.00 25.89 73 THR A C 1
ATOM 526 O O . THR A 1 73 ? -46.370 -19.899 -1.254 1.00 25.89 73 THR A O 1
ATOM 529 N N . ALA A 1 74 ? -45.175 -19.366 -3.080 1.00 30.16 74 ALA A N 1
ATOM 530 C CA . ALA A 1 74 ? -46.270 -18.671 -3.746 1.00 30.16 74 ALA A CA 1
ATOM 531 C C . ALA A 1 74 ? -47.290 -19.711 -4.234 1.00 30.16 74 ALA A C 1
ATOM 533 O O . ALA A 1 74 ? -46.998 -20.532 -5.100 1.00 30.16 74 ALA A O 1
ATOM 534 N N . THR A 1 75 ? -48.480 -19.712 -3.639 1.00 28.11 75 THR A N 1
ATOM 535 C CA . THR A 1 75 ? -49.625 -20.503 -4.093 1.00 28.11 75 THR A CA 1
ATOM 536 C C . THR A 1 75 ? -50.392 -19.673 -5.117 1.00 28.11 75 THR A C 1
ATOM 538 O O . THR A 1 75 ? -50.973 -18.648 -4.777 1.00 28.11 75 THR A O 1
ATOM 541 N N . PHE A 1 76 ? -50.388 -20.096 -6.382 1.00 31.44 76 PHE A N 1
ATOM 542 C CA . PHE A 1 76 ? -51.259 -19.516 -7.403 1.00 31.44 76 PHE A CA 1
ATOM 543 C C . PHE A 1 76 ? -52.662 -20.111 -7.255 1.00 31.44 76 PHE A C 1
ATOM 545 O O . PHE A 1 76 ? -52.918 -21.248 -7.646 1.00 31.44 76 PHE A O 1
ATOM 552 N N . THR A 1 77 ? -53.588 -19.348 -6.682 1.00 29.83 77 THR A N 1
ATOM 553 C CA . THR A 1 77 ? -55.020 -19.636 -6.798 1.00 29.83 77 THR A CA 1
ATOM 554 C C . THR A 1 77 ? -55.484 -19.261 -8.201 1.00 29.83 77 THR A C 1
ATOM 556 O O . THR A 1 77 ? -55.517 -18.081 -8.548 1.00 29.83 77 THR A O 1
ATOM 559 N N . ALA A 1 78 ? -55.845 -20.256 -9.012 1.00 37.06 78 ALA A N 1
ATOM 560 C CA . ALA A 1 78 ? -56.482 -20.038 -10.305 1.00 37.06 78 ALA A CA 1
ATOM 561 C C . ALA A 1 78 ? -57.888 -19.452 -10.088 1.00 37.06 78 ALA A C 1
ATOM 563 O O . ALA A 1 78 ? -58.803 -20.150 -9.650 1.00 37.06 78 ALA A O 1
ATOM 564 N N . LEU A 1 79 ? -58.053 -18.157 -10.364 1.00 34.31 79 LEU A N 1
ATOM 565 C CA . LEU A 1 79 ? -59.358 -17.507 -10.381 1.00 34.31 79 LEU A CA 1
ATOM 566 C C . LEU A 1 79 ? -60.099 -17.954 -11.650 1.00 34.31 79 LEU A C 1
ATOM 568 O O . LEU A 1 79 ? -59.671 -17.672 -12.767 1.00 34.31 79 LEU A O 1
ATOM 572 N N . SER A 1 80 ? -61.206 -18.670 -11.482 1.00 43.88 80 SER A N 1
ATOM 573 C CA . SER A 1 80 ? -62.118 -19.018 -12.569 1.00 43.88 80 SER A CA 1
ATOM 574 C C . SER A 1 80 ? -62.743 -17.746 -13.149 1.00 43.88 80 SER A C 1
ATOM 576 O O . SER A 1 80 ? -63.546 -17.092 -12.480 1.00 43.88 80 SER A O 1
ATOM 578 N N . LEU A 1 81 ? -62.379 -17.394 -14.382 1.00 38.81 81 LEU A N 1
ATOM 579 C CA . LEU A 1 81 ? -62.999 -16.289 -15.112 1.00 38.81 81 LEU A CA 1
ATOM 580 C C . LEU A 1 81 ? -64.415 -16.689 -15.566 1.00 38.81 81 LEU A C 1
ATOM 582 O O . LEU A 1 81 ? -64.601 -17.809 -16.052 1.00 38.81 81 LEU A O 1
ATOM 586 N N . PRO A 1 82 ? -65.423 -15.807 -15.444 1.00 37.62 82 PRO A N 1
ATOM 587 C CA . PRO A 1 82 ? -66.743 -16.078 -15.989 1.00 37.62 82 PRO A CA 1
ATOM 588 C C . PRO A 1 82 ? -66.679 -16.155 -17.521 1.00 37.62 82 PRO A C 1
ATOM 590 O O . PRO A 1 82 ? -66.127 -15.273 -18.183 1.00 37.62 82 PRO A O 1
ATOM 593 N N . LEU A 1 83 ? -67.280 -17.210 -18.089 1.00 43.97 83 LEU A N 1
ATOM 594 C CA . LEU A 1 83 ? -67.675 -17.245 -19.496 1.00 43.97 83 LEU A CA 1
ATOM 595 C C . LEU A 1 83 ? -68.529 -15.998 -19.733 1.00 43.97 83 LEU A C 1
ATOM 597 O O . LEU A 1 83 ? -69.591 -15.918 -19.132 1.00 43.97 83 LEU A O 1
ATOM 601 N N . TRP A 1 84 ? -68.046 -15.057 -20.544 1.00 46.47 84 TRP A N 1
ATOM 602 C CA . TRP A 1 84 ? -68.743 -13.971 -21.273 1.00 46.47 84 TRP A CA 1
ATOM 603 C C . TRP A 1 84 ? -67.776 -12.812 -21.616 1.00 46.47 84 TRP A C 1
ATOM 605 O O . TRP A 1 84 ? -68.210 -11.701 -21.911 1.00 46.47 84 TRP A O 1
ATOM 615 N N . LEU A 1 85 ? -66.459 -13.061 -21.653 1.00 39.62 85 LEU A N 1
ATOM 616 C CA . LEU A 1 85 ? -65.506 -12.175 -22.324 1.00 39.62 85 LEU A CA 1
ATOM 617 C C . LEU A 1 85 ? -65.238 -12.653 -23.760 1.00 39.62 85 LEU A C 1
ATOM 619 O O . LEU A 1 85 ? -64.864 -13.795 -24.013 1.00 39.62 85 LEU A O 1
ATOM 623 N N . ASN A 1 86 ? -65.469 -11.728 -24.684 1.00 42.91 86 ASN A N 1
ATOM 624 C CA . ASN A 1 86 ? -65.233 -11.780 -26.123 1.00 42.91 86 ASN A CA 1
ATOM 625 C C . ASN A 1 86 ? -63.744 -12.079 -26.440 1.00 42.91 86 ASN A C 1
ATOM 627 O O . ASN A 1 86 ? -62.884 -11.424 -25.849 1.00 42.91 86 ASN A O 1
ATOM 631 N N . PRO A 1 87 ? -63.390 -12.993 -27.371 1.00 45.81 87 PRO A N 1
ATOM 632 C CA . PRO A 1 87 ? -61.992 -13.380 -27.623 1.00 45.81 87 PRO A CA 1
ATOM 633 C C . PRO A 1 87 ? -61.125 -12.311 -28.324 1.00 45.81 87 PRO A C 1
ATOM 635 O O . PRO A 1 87 ? -60.017 -12.616 -28.750 1.00 45.81 87 PRO A O 1
ATOM 638 N N . ALA A 1 88 ? -61.584 -11.063 -28.445 1.00 47.88 88 ALA A N 1
ATOM 639 C CA . ALA A 1 88 ? -60.867 -10.001 -29.155 1.00 47.88 88 ALA A CA 1
ATOM 640 C C . ALA A 1 88 ? -59.907 -9.161 -28.283 1.00 47.88 88 ALA A C 1
ATOM 642 O O . ALA A 1 88 ? -59.184 -8.334 -28.827 1.00 47.88 88 ALA A O 1
ATOM 643 N N . ASN A 1 89 ? -59.862 -9.370 -26.959 1.00 47.41 89 ASN A N 1
ATOM 644 C CA . ASN A 1 89 ? -59.087 -8.520 -26.033 1.00 47.41 89 ASN A CA 1
ATOM 645 C C . ASN A 1 89 ? -58.081 -9.301 -25.159 1.00 47.41 89 ASN A C 1
ATOM 647 O O . ASN A 1 89 ? -57.620 -8.797 -24.139 1.00 47.41 89 ASN A O 1
ATOM 651 N N . ALA A 1 90 ? -57.724 -10.532 -25.536 1.00 41.78 90 ALA A N 1
ATOM 652 C CA . ALA A 1 90 ? -56.799 -11.369 -24.758 1.00 41.78 90 ALA A CA 1
ATOM 653 C C . ALA A 1 90 ? -55.337 -10.863 -24.742 1.00 41.78 90 ALA A C 1
ATOM 655 O O . ALA A 1 90 ? -54.553 -11.311 -23.911 1.00 41.78 90 ALA A O 1
ATOM 656 N N . GLU A 1 91 ? -54.972 -9.920 -25.613 1.00 44.75 91 GLU A N 1
ATOM 657 C CA . GLU A 1 91 ? -53.607 -9.375 -25.711 1.00 44.75 91 GLU A CA 1
ATOM 658 C C . GLU A 1 91 ? -53.319 -8.243 -24.704 1.00 44.75 91 GLU A C 1
ATOM 660 O O . GLU A 1 91 ? -52.162 -7.907 -24.477 1.00 44.75 91 GLU A O 1
ATOM 665 N N . GLU A 1 92 ? -54.334 -7.666 -24.049 1.00 42.31 92 GLU A N 1
ATOM 666 C CA . GLU A 1 92 ? -54.151 -6.456 -23.223 1.00 42.31 92 GLU A CA 1
ATOM 667 C C . GLU A 1 92 ? -53.914 -6.745 -21.725 1.00 42.31 92 GLU A C 1
ATOM 669 O O . GLU A 1 92 ? -53.680 -5.835 -20.936 1.00 42.31 92 GLU A O 1
ATOM 674 N N . ILE A 1 93 ? -53.936 -8.017 -21.306 1.00 33.25 93 ILE A N 1
ATOM 675 C CA . ILE A 1 93 ? -53.767 -8.413 -19.890 1.00 33.25 93 ILE A CA 1
ATOM 676 C C . ILE A 1 93 ? -52.344 -8.944 -19.603 1.00 33.25 93 ILE A C 1
ATOM 678 O O . ILE A 1 93 ? -51.988 -9.197 -18.454 1.00 33.25 93 ILE A O 1
ATOM 682 N N . LEU A 1 94 ? -51.473 -9.030 -20.617 1.00 34.78 94 LEU A N 1
ATOM 683 C CA . LEU A 1 94 ? -50.100 -9.540 -20.489 1.00 34.78 94 LEU A CA 1
ATOM 684 C C . LEU A 1 94 ? -49.029 -8.433 -20.376 1.00 34.78 94 LEU A C 1
ATOM 686 O O . LEU A 1 94 ? -47.930 -8.579 -20.901 1.00 34.78 94 LEU A O 1
ATOM 690 N N . GLN A 1 95 ? -49.338 -7.306 -19.725 1.00 34.84 95 GLN A N 1
ATOM 691 C CA . GLN A 1 95 ? -48.358 -6.234 -19.449 1.00 34.84 95 GLN A CA 1
ATOM 692 C C . GLN A 1 95 ? -48.427 -5.685 -18.015 1.00 34.84 95 GLN A C 1
ATOM 694 O O . GLN A 1 95 ? -48.014 -4.562 -17.743 1.00 34.84 95 GLN A O 1
ATOM 699 N N . LEU A 1 96 ? -48.924 -6.482 -17.070 1.00 38.03 96 LEU A N 1
ATOM 700 C CA . LEU A 1 96 ? -48.899 -6.153 -15.642 1.00 38.03 96 LEU A CA 1
ATOM 701 C C . LEU A 1 96 ? -48.141 -7.235 -14.866 1.00 38.03 96 LEU A C 1
ATOM 703 O O . LEU A 1 96 ? -48.638 -7.794 -13.892 1.00 38.03 96 LEU A O 1
ATOM 707 N N . GLU A 1 97 ? -46.914 -7.529 -15.296 1.00 42.69 97 GLU A N 1
ATOM 708 C CA . GLU A 1 97 ? -45.911 -8.058 -14.376 1.00 42.69 97 GLU A CA 1
ATOM 709 C C . GLU A 1 97 ? -45.409 -6.882 -13.540 1.00 42.69 97 GLU A C 1
ATOM 711 O O . GLU A 1 97 ? -44.628 -6.041 -13.977 1.00 42.69 97 GLU A O 1
ATOM 716 N N . THR A 1 98 ? -45.950 -6.783 -12.331 1.00 38.03 98 THR A N 1
ATOM 717 C CA . THR A 1 98 ? -45.451 -5.900 -11.285 1.00 38.03 98 THR A CA 1
ATOM 718 C C . THR A 1 98 ? -43.998 -6.250 -10.994 1.00 38.03 98 THR A C 1
ATOM 720 O O . THR A 1 98 ? -43.705 -7.293 -10.407 1.00 38.03 98 THR A O 1
ATOM 723 N N . GLU A 1 99 ? -43.104 -5.360 -11.400 1.00 40.50 99 GLU A N 1
ATOM 724 C CA . GLU A 1 99 ? -41.694 -5.358 -11.049 1.00 40.50 99 GLU A CA 1
ATOM 725 C C . GLU A 1 99 ? -41.576 -5.163 -9.526 1.00 40.50 99 GLU A C 1
ATOM 727 O O . GLU A 1 99 ? -41.636 -4.052 -8.998 1.00 40.50 99 GLU A O 1
ATOM 732 N N . VAL A 1 100 ? -41.485 -6.264 -8.776 1.00 36.84 100 VAL A N 1
ATOM 733 C CA . VAL A 1 100 ? -41.105 -6.215 -7.361 1.00 36.84 100 VAL A CA 1
ATOM 734 C C . VAL A 1 100 ? -39.599 -5.989 -7.327 1.00 36.84 100 VAL A C 1
ATOM 736 O O . VAL A 1 100 ? -38.813 -6.925 -7.198 1.00 36.84 100 VAL A O 1
ATOM 739 N N . VAL A 1 101 ? -39.201 -4.726 -7.468 1.00 39.88 101 VAL A N 1
ATOM 740 C CA . VAL A 1 101 ? -37.854 -4.273 -7.126 1.00 39.88 101 VAL A CA 1
ATOM 741 C C . VAL A 1 101 ? -37.730 -4.425 -5.612 1.00 39.88 101 VAL A C 1
ATOM 743 O O . VAL A 1 101 ? -38.222 -3.603 -4.836 1.00 39.88 101 VAL A O 1
ATOM 746 N N . ALA A 1 102 ? -37.139 -5.537 -5.173 1.00 40.50 102 ALA A N 1
ATOM 747 C CA . ALA A 1 102 ? -36.635 -5.636 -3.813 1.00 40.50 102 ALA A CA 1
ATOM 748 C C . ALA A 1 102 ? -35.657 -4.468 -3.622 1.00 40.50 102 ALA A C 1
ATOM 750 O O . ALA A 1 102 ? -34.801 -4.281 -4.488 1.00 40.50 102 ALA A O 1
ATOM 751 N N . PRO A 1 103 ? -35.773 -3.658 -2.557 1.00 38.78 103 PRO A N 1
ATOM 752 C CA . PRO A 1 103 ? -34.798 -2.608 -2.340 1.00 38.78 103 PRO A CA 1
ATOM 753 C C . PRO A 1 103 ? -33.438 -3.285 -2.172 1.00 38.78 103 PRO A C 1
ATOM 755 O O . PRO A 1 103 ? -33.241 -4.055 -1.227 1.00 38.78 103 PRO A O 1
ATOM 758 N N . GLU A 1 104 ? -32.513 -3.024 -3.095 1.00 44.44 104 GLU A N 1
ATOM 759 C CA . GLU A 1 104 ? -31.094 -3.150 -2.802 1.00 44.44 104 GLU A CA 1
ATOM 760 C C . GLU A 1 104 ? -30.846 -2.233 -1.609 1.00 44.44 104 GLU A C 1
ATOM 762 O O . GLU A 1 104 ? -30.838 -1.008 -1.710 1.00 44.44 104 GLU A O 1
ATOM 767 N N . VAL A 1 105 ? -30.750 -2.834 -0.427 1.00 39.25 105 VAL A N 1
ATOM 768 C CA . VAL A 1 105 ? -30.198 -2.147 0.727 1.00 39.25 105 VAL A CA 1
ATOM 769 C C . VAL A 1 105 ? -28.717 -2.019 0.412 1.00 39.25 105 VAL A C 1
ATOM 771 O O . VAL A 1 105 ? -27.941 -2.930 0.698 1.00 39.25 105 VAL A O 1
ATOM 774 N N . GLU A 1 106 ? -28.338 -0.916 -0.231 1.00 45.34 106 GLU A N 1
ATOM 775 C CA . GLU A 1 106 ? -26.954 -0.468 -0.250 1.00 45.34 106 GLU A CA 1
ATOM 776 C C . GLU A 1 106 ? -26.556 -0.254 1.209 1.00 45.34 106 GLU A C 1
ATOM 778 O O . GLU A 1 106 ? -26.892 0.744 1.847 1.00 45.34 106 GLU A O 1
ATOM 783 N N . VAL A 1 107 ? -25.915 -1.264 1.796 1.00 44.44 107 VAL A N 1
ATOM 784 C CA . VAL A 1 107 ? -25.265 -1.118 3.090 1.00 44.44 107 VAL A CA 1
ATOM 785 C C . VAL A 1 107 ? -24.058 -0.241 2.814 1.00 44.44 107 VAL A C 1
ATOM 787 O O . VAL A 1 107 ? -22.984 -0.744 2.491 1.00 44.44 107 VAL A O 1
ATOM 790 N N . GLU A 1 108 ? -24.257 1.072 2.879 1.00 50.41 108 GLU A N 1
ATOM 791 C CA . GLU A 1 108 ? -23.180 2.044 2.817 1.00 50.41 108 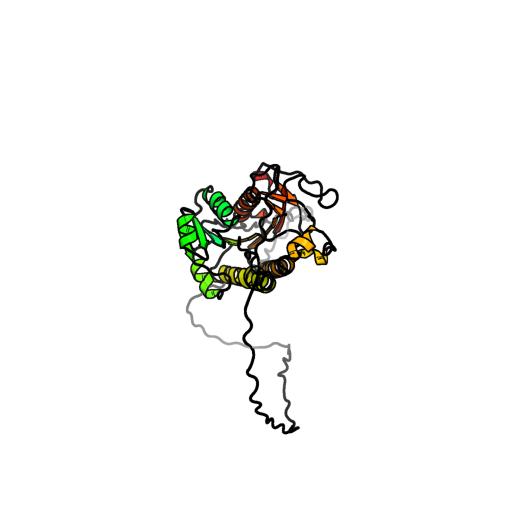GLU A CA 1
ATOM 792 C C . GLU A 1 108 ? -22.191 1.671 3.924 1.00 50.41 108 GLU A C 1
ATOM 794 O O . GLU A 1 108 ? -22.462 1.799 5.122 1.00 50.41 108 GLU A O 1
ATOM 799 N N . SER A 1 109 ? -21.075 1.054 3.533 1.00 56.41 109 SER A N 1
ATOM 800 C CA . SER A 1 109 ? -20.055 0.603 4.462 1.00 56.41 109 SER A CA 1
ATOM 801 C C . SER A 1 109 ? -19.355 1.848 4.988 1.00 56.41 109 SER A C 1
ATOM 803 O O . SER A 1 109 ? -18.355 2.291 4.425 1.00 56.41 109 SER A O 1
ATOM 805 N N . THR A 1 110 ? -19.900 2.452 6.042 1.00 82.88 110 THR A N 1
ATOM 806 C CA . THR A 1 110 ? -19.313 3.645 6.646 1.00 82.88 110 THR A CA 1
ATOM 807 C C . THR A 1 110 ? -18.025 3.234 7.350 1.00 82.88 110 THR A C 1
ATOM 809 O O . THR A 1 110 ? -18.029 2.816 8.509 1.00 82.88 110 THR A O 1
ATOM 812 N N . ILE A 1 111 ? -16.915 3.275 6.618 1.00 95.12 111 ILE A N 1
ATOM 813 C CA . ILE A 1 111 ? -15.578 3.111 7.174 1.00 95.12 111 ILE A CA 1
ATOM 814 C C . ILE A 1 111 ? -15.341 4.313 8.083 1.00 95.12 111 ILE A C 1
ATOM 816 O O . ILE A 1 111 ? -15.241 5.442 7.616 1.00 95.12 111 ILE A O 1
ATOM 820 N N . SER A 1 112 ? -15.277 4.066 9.387 1.00 96.81 112 SER A N 1
ATOM 821 C CA . SER A 1 112 ? -15.054 5.091 10.411 1.00 96.81 112 SER A CA 1
ATOM 822 C C . SER A 1 112 ? -13.651 4.999 11.000 1.00 96.81 112 SER A C 1
ATOM 824 O O . SER A 1 112 ? -13.064 6.006 11.398 1.00 96.81 112 SER A O 1
ATOM 826 N N . THR A 1 113 ? -13.089 3.787 11.030 1.00 98.31 113 THR A N 1
ATOM 827 C CA . THR A 1 113 ? -11.780 3.518 11.622 1.00 98.31 113 THR A CA 1
ATOM 828 C C . THR A 1 113 ? -10.859 2.824 10.630 1.00 98.31 113 THR A C 1
ATOM 830 O O . THR A 1 113 ? -11.156 1.732 10.144 1.00 98.31 113 THR A O 1
ATOM 833 N N . VAL A 1 114 ? -9.704 3.440 10.363 1.00 98.75 114 VAL A N 1
ATOM 834 C CA . VAL A 1 114 ? -8.696 2.928 9.427 1.00 98.75 114 VAL A CA 1
ATOM 835 C C . VAL A 1 114 ? -7.403 2.608 10.167 1.00 98.75 114 VAL A C 1
ATOM 837 O O . VAL A 1 114 ? -6.760 3.485 10.749 1.00 98.75 114 VAL A O 1
ATOM 840 N N . PHE A 1 115 ? -6.991 1.346 10.116 1.00 98.81 115 PHE A N 1
ATOM 841 C CA . PHE A 1 115 ? -5.718 0.889 10.657 1.00 98.81 115 PHE A CA 1
ATOM 842 C C . PHE A 1 115 ? -4.628 0.949 9.582 1.00 98.81 115 PHE A C 1
ATOM 844 O O . PHE A 1 115 ? -4.758 0.332 8.530 1.00 98.81 115 PHE A O 1
ATOM 851 N N . VAL A 1 116 ? -3.519 1.643 9.839 1.00 98.88 116 VAL A N 1
ATOM 852 C CA . VAL A 1 116 ? -2.389 1.750 8.899 1.00 98.88 116 VAL A CA 1
ATOM 853 C C . VAL A 1 116 ? -1.203 0.949 9.424 1.00 98.88 116 VAL A C 1
ATOM 855 O O . VAL A 1 116 ? -0.488 1.393 10.325 1.00 98.88 116 VAL A O 1
ATOM 858 N N . ALA A 1 117 ? -0.953 -0.225 8.847 1.00 98.75 117 ALA A N 1
ATOM 859 C CA . ALA A 1 117 ? 0.247 -1.003 9.129 1.00 98.75 117 ALA A CA 1
ATOM 860 C C . ALA A 1 117 ? 1.460 -0.384 8.421 1.00 98.75 117 ALA A C 1
ATOM 862 O O . ALA A 1 117 ? 1.410 -0.064 7.235 1.00 98.75 117 ALA A O 1
ATOM 863 N N . GLY A 1 118 ? 2.571 -0.212 9.144 1.00 98.00 118 GLY A N 1
ATOM 864 C CA . GLY A 1 118 ? 3.752 0.467 8.599 1.00 98.00 118 GLY A CA 1
ATOM 865 C C . GLY A 1 118 ? 3.676 1.993 8.702 1.00 98.00 118 GLY A C 1
ATOM 866 O O . GLY A 1 118 ? 4.386 2.695 7.983 1.00 98.00 118 GLY A O 1
ATOM 867 N N . ALA A 1 119 ? 2.881 2.524 9.637 1.00 98.00 119 ALA A N 1
ATOM 868 C CA . ALA A 1 119 ? 2.616 3.959 9.789 1.00 98.00 119 ALA A CA 1
ATOM 869 C C . ALA A 1 119 ? 3.854 4.844 10.059 1.00 98.00 119 ALA A C 1
ATOM 871 O O . ALA A 1 119 ? 3.784 6.052 9.881 1.00 98.00 119 ALA A O 1
ATOM 872 N N . THR A 1 120 ? 5.004 4.280 10.452 1.00 97.50 120 THR A N 1
ATOM 873 C CA . THR A 1 120 ? 6.275 5.035 10.593 1.00 97.50 120 THR A CA 1
ATOM 874 C C . THR A 1 120 ? 7.189 4.946 9.363 1.00 97.50 120 THR A C 1
ATOM 876 O O . THR A 1 120 ? 8.316 5.454 9.386 1.00 97.50 120 THR A O 1
ATOM 879 N N . GLY A 1 121 ? 6.761 4.255 8.304 1.00 96.94 121 GLY A N 1
ATOM 880 C CA . GLY A 1 121 ? 7.448 4.200 7.014 1.00 96.94 121 GLY A CA 1
ATOM 881 C C . GLY A 1 121 ? 7.257 5.487 6.210 1.00 96.94 121 GLY A C 1
ATOM 882 O O . GLY A 1 121 ? 6.393 6.299 6.528 1.00 96.94 121 GLY A O 1
ATOM 883 N N . ALA A 1 122 ? 8.060 5.685 5.163 1.00 96.50 122 ALA A N 1
ATOM 884 C CA . ALA A 1 122 ? 8.015 6.914 4.364 1.00 96.50 122 ALA A CA 1
ATOM 885 C C . ALA A 1 122 ? 6.649 7.139 3.685 1.00 96.50 122 ALA A C 1
ATOM 887 O O . ALA A 1 122 ? 6.159 8.264 3.671 1.00 96.50 122 ALA A O 1
ATOM 888 N N . SER A 1 123 ? 6.025 6.080 3.157 1.00 97.81 123 SER A N 1
ATOM 889 C CA . SER A 1 123 ? 4.671 6.153 2.587 1.00 97.81 123 SER A CA 1
ATOM 890 C C . SER A 1 123 ? 3.596 6.097 3.677 1.00 97.81 123 SER A C 1
ATOM 892 O O . SER A 1 123 ? 2.653 6.877 3.643 1.00 97.81 123 SER A O 1
ATOM 894 N N . GLY A 1 124 ? 3.762 5.234 4.688 1.00 98.19 124 GLY A N 1
ATOM 895 C CA . GLY A 1 124 ? 2.775 5.057 5.760 1.00 98.19 124 GLY A CA 1
ATOM 896 C C . GLY A 1 124 ? 2.486 6.333 6.557 1.00 98.19 124 GLY A C 1
ATOM 897 O O . GLY A 1 124 ? 1.329 6.604 6.860 1.00 98.19 124 GLY A O 1
ATOM 898 N N . GLN A 1 125 ? 3.499 7.161 6.834 1.00 97.81 125 GLN A N 1
ATOM 899 C CA . GLN A 1 125 ? 3.295 8.456 7.501 1.00 97.81 125 GLN A CA 1
ATOM 900 C C . GLN A 1 125 ? 2.415 9.391 6.666 1.00 97.81 125 GLN A C 1
ATOM 902 O O . GLN A 1 125 ? 1.501 10.016 7.195 1.00 97.81 125 GLN A O 1
ATOM 907 N N . ARG A 1 126 ? 2.658 9.443 5.352 1.00 98.50 126 ARG A N 1
ATOM 908 C CA . ARG A 1 126 ? 1.889 10.272 4.417 1.00 98.50 126 ARG A CA 1
ATOM 909 C C . ARG A 1 126 ? 0.455 9.760 4.281 1.00 98.50 126 ARG A C 1
ATOM 911 O O . ARG A 1 126 ? -0.466 10.564 4.283 1.00 98.50 126 ARG A O 1
ATOM 918 N N . VAL A 1 127 ? 0.251 8.438 4.273 1.00 98.75 127 VAL A N 1
ATOM 919 C CA . VAL A 1 127 ? -1.092 7.827 4.316 1.00 98.75 127 VAL A CA 1
ATOM 920 C C . VAL A 1 127 ? -1.839 8.246 5.583 1.00 98.75 127 VAL A C 1
ATOM 922 O O . VAL A 1 127 ? -2.985 8.677 5.498 1.00 98.75 127 VAL A O 1
ATOM 925 N N . VAL A 1 128 ? -1.196 8.174 6.756 1.00 98.56 128 VAL A N 1
ATOM 926 C CA . VAL A 1 128 ? -1.794 8.648 8.017 1.00 98.56 128 VAL A CA 1
ATOM 927 C C . VAL A 1 128 ? -2.166 10.130 7.915 1.00 98.56 128 VAL A C 1
ATOM 929 O O . VAL A 1 128 ? -3.264 10.510 8.317 1.00 98.56 128 VAL A O 1
ATOM 932 N N . SER A 1 129 ? -1.288 10.966 7.354 1.00 97.88 129 SER A N 1
ATOM 933 C CA . SER A 1 129 ? -1.569 12.389 7.140 1.00 97.88 129 SER A CA 1
ATOM 934 C C . SER A 1 129 ? -2.757 12.631 6.207 1.00 97.88 129 SER A C 1
ATOM 936 O O . SER A 1 129 ? -3.564 13.505 6.504 1.00 97.88 129 SER A O 1
ATOM 938 N N . GLU A 1 130 ? -2.889 11.877 5.114 1.00 98.12 130 GLU A N 1
ATOM 939 C CA . GLU A 1 130 ? -4.016 11.996 4.180 1.00 98.12 130 GLU A CA 1
ATOM 940 C C . GLU A 1 130 ? -5.336 11.536 4.803 1.00 98.12 130 GLU A C 1
ATOM 942 O O . GLU A 1 130 ? -6.336 12.245 4.711 1.00 98.12 130 GLU A O 1
ATOM 947 N N . LEU A 1 131 ? -5.345 10.398 5.501 1.00 98.31 131 LEU A N 1
ATOM 948 C CA . LEU A 1 131 ? -6.547 9.889 6.167 1.00 98.31 131 LEU A CA 1
ATOM 949 C C . LEU A 1 131 ? -7.057 10.847 7.248 1.00 98.31 131 LEU A C 1
ATOM 951 O O . LEU A 1 131 ? -8.260 11.046 7.374 1.00 98.31 131 LEU A O 1
ATOM 955 N N . LYS A 1 132 ? -6.153 11.504 7.982 1.00 97.00 132 LYS A N 1
ATOM 956 C CA . LYS A 1 132 ? -6.512 12.498 9.006 1.00 97.00 132 LYS A CA 1
ATOM 957 C C . LYS A 1 132 ? -7.165 13.767 8.456 1.00 97.00 132 LYS A C 1
ATOM 959 O O . LYS A 1 132 ? -7.727 14.527 9.237 1.00 97.00 132 LYS A O 1
ATOM 964 N N . LYS A 1 133 ? -7.066 14.025 7.149 1.00 96.38 133 LYS A N 1
ATOM 965 C CA . LYS A 1 133 ? -7.771 15.142 6.504 1.00 96.38 133 LYS A CA 1
ATOM 966 C C . LYS A 1 133 ? -9.248 14.827 6.267 1.00 96.38 133 LYS A C 1
ATOM 968 O O . LYS A 1 133 ? -9.995 15.737 5.928 1.00 96.38 133 LYS A O 1
ATOM 973 N N . LYS A 1 134 ? -9.663 13.563 6.402 1.00 95.12 134 LYS A N 1
ATOM 974 C CA . LYS A 1 134 ? -11.049 13.148 6.194 1.00 95.12 134 LYS A CA 1
ATOM 975 C C . LYS A 1 134 ? -11.850 13.289 7.483 1.00 95.12 134 LYS A C 1
ATOM 977 O O . LYS A 1 134 ? -11.419 12.867 8.555 1.00 95.12 134 LYS A O 1
ATOM 982 N N . GLU A 1 135 ? -13.019 13.900 7.361 1.00 94.19 135 GLU A N 1
ATOM 983 C CA . GLU A 1 135 ? -13.928 14.119 8.481 1.00 94.19 135 GLU A CA 1
ATOM 984 C C . GLU A 1 135 ? -14.493 12.791 8.994 1.00 94.19 135 GLU A C 1
ATOM 986 O O . GLU A 1 135 ? -14.755 11.872 8.222 1.00 94.19 135 GLU A O 1
ATOM 991 N N . GLY A 1 136 ? -14.653 12.673 10.313 1.00 94.38 136 GLY A N 1
ATOM 992 C CA . GLY A 1 136 ? -15.222 11.475 10.941 1.00 94.38 136 GLY A CA 1
ATOM 993 C C . GLY A 1 136 ? -14.316 10.238 10.949 1.00 94.38 136 GLY A C 1
ATOM 994 O O . GLY A 1 136 ? -14.736 9.203 11.460 1.00 94.38 136 GLY A O 1
ATOM 995 N N . ILE A 1 137 ? -13.080 10.326 10.438 1.00 97.06 137 ILE A N 1
ATOM 996 C CA . ILE A 1 137 ? -12.168 9.180 10.357 1.00 97.06 137 ILE A CA 1
ATOM 997 C C . ILE A 1 137 ? -11.223 9.122 11.554 1.00 97.06 137 ILE A C 1
ATOM 999 O O . ILE A 1 137 ? -10.402 10.011 11.790 1.00 97.06 137 ILE A O 1
ATOM 1003 N N . THR A 1 138 ? -11.280 8.005 12.272 1.00 97.62 138 THR A N 1
ATOM 1004 C CA . THR A 1 138 ? -10.283 7.636 13.274 1.00 97.62 138 THR A CA 1
ATOM 1005 C C . THR A 1 138 ? -9.175 6.831 12.610 1.00 97.62 138 THR A C 1
ATOM 1007 O O . THR A 1 138 ? -9.406 5.768 12.039 1.00 97.62 138 THR A O 1
ATOM 1010 N N . VAL A 1 139 ? -7.939 7.312 12.709 1.00 98.31 139 VAL A N 1
ATOM 1011 C CA . VAL A 1 139 ? -6.766 6.562 12.244 1.00 98.31 139 VAL A CA 1
ATOM 1012 C C . VAL A 1 139 ? -6.147 5.814 13.423 1.00 98.31 139 VAL A C 1
ATOM 1014 O O . VAL A 1 139 ? -6.055 6.354 14.526 1.00 98.31 139 VAL A O 1
ATOM 1017 N N . ILE A 1 140 ? -5.721 4.574 13.189 1.00 98.44 140 ILE A N 1
ATOM 1018 C CA . ILE A 1 140 ? -4.903 3.791 14.116 1.00 98.44 140 ILE A CA 1
ATOM 1019 C C . ILE A 1 140 ? -3.565 3.496 13.434 1.00 98.44 140 ILE A C 1
ATOM 1021 O O . ILE A 1 140 ? -3.502 2.801 12.421 1.00 98.44 140 ILE A O 1
ATOM 1025 N N . ALA A 1 141 ? -2.471 4.009 13.987 1.00 98.38 141 ALA A N 1
ATOM 1026 C CA . ALA A 1 141 ? -1.121 3.760 13.504 1.00 98.38 141 ALA A CA 1
ATOM 1027 C C . ALA A 1 141 ? -0.586 2.421 14.034 1.00 98.38 141 ALA A C 1
ATOM 1029 O O . ALA A 1 141 ? -0.209 2.301 15.202 1.00 98.38 141 ALA A O 1
ATOM 1030 N N . GLY A 1 142 ? -0.499 1.426 13.152 1.00 98.31 142 GLY A N 1
ATOM 1031 C CA . GLY A 1 142 ? 0.162 0.149 13.398 1.00 98.31 142 GLY A CA 1
ATOM 1032 C C . GLY A 1 142 ? 1.673 0.258 13.221 1.00 98.31 142 GLY A C 1
ATOM 1033 O O . GLY A 1 142 ? 2.172 0.446 12.103 1.00 98.31 142 GLY A O 1
ATOM 1034 N N . VAL A 1 143 ? 2.425 0.135 14.316 1.00 97.44 143 VAL A N 1
ATOM 1035 C CA . VAL A 1 143 ? 3.874 0.387 14.324 1.00 97.44 143 VAL A CA 1
ATOM 1036 C C . VAL A 1 143 ? 4.654 -0.735 14.993 1.00 97.44 143 VAL A C 1
ATOM 1038 O O . VAL A 1 143 ? 4.233 -1.293 15.996 1.00 97.44 143 VAL A O 1
ATOM 1041 N N . ARG A 1 144 ? 5.858 -1.021 14.493 1.00 95.81 144 ARG A N 1
ATOM 1042 C CA . ARG A 1 144 ? 6.753 -1.997 15.135 1.00 95.81 144 ARG A CA 1
ATOM 1043 C C . ARG A 1 144 ? 7.471 -1.437 16.365 1.00 95.81 144 ARG A C 1
ATOM 1045 O O . ARG A 1 144 ? 7.738 -2.165 17.315 1.00 95.81 144 ARG A O 1
ATOM 1052 N N . ASN A 1 145 ? 7.801 -0.145 16.340 1.00 94.44 145 ASN A N 1
ATOM 1053 C CA . ASN A 1 145 ? 8.531 0.552 17.399 1.00 94.44 145 ASN A CA 1
ATOM 1054 C C . ASN A 1 145 ? 7.731 1.787 17.839 1.00 94.44 145 ASN A C 1
ATOM 1056 O O . ASN A 1 145 ? 7.592 2.739 17.067 1.00 94.44 145 ASN A O 1
ATOM 1060 N N . ILE A 1 146 ? 7.211 1.748 19.068 1.00 94.12 146 ILE A N 1
ATOM 1061 C CA . ILE A 1 146 ? 6.377 2.809 19.650 1.00 94.12 146 ILE A CA 1
ATOM 1062 C C . ILE A 1 146 ? 7.180 4.097 19.846 1.00 94.12 146 ILE A C 1
ATOM 1064 O O . ILE A 1 146 ? 6.713 5.167 19.470 1.00 94.12 146 ILE A O 1
ATOM 1068 N N . GLN A 1 147 ? 8.431 4.001 20.301 1.00 93.62 147 GLN A N 1
ATOM 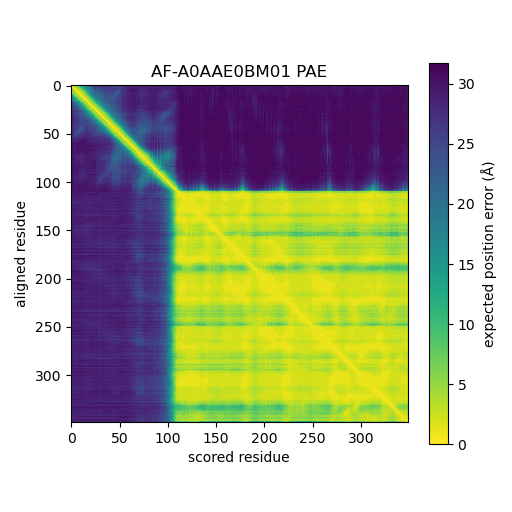1069 C CA . GLN A 1 147 ? 9.280 5.172 20.548 1.00 93.62 147 GLN A CA 1
ATOM 1070 C C . GLN A 1 147 ? 9.559 5.964 19.261 1.00 93.62 147 GLN A C 1
ATOM 1072 O O . GLN A 1 147 ? 9.675 7.188 19.274 1.00 93.62 147 GLN A O 1
ATOM 1077 N N . LYS A 1 148 ? 9.668 5.279 18.116 1.00 93.25 148 LYS A N 1
ATOM 1078 C CA . LYS A 1 148 ? 9.781 5.929 16.805 1.00 93.25 148 LYS A CA 1
ATOM 1079 C C . LYS A 1 148 ? 8.490 6.667 16.445 1.00 93.25 148 LYS A C 1
ATOM 1081 O O . LYS A 1 148 ? 8.568 7.761 15.898 1.00 93.25 148 LYS A O 1
ATOM 1086 N N . ALA A 1 149 ? 7.328 6.081 16.731 1.00 92.62 149 ALA A N 1
ATOM 1087 C CA . ALA A 1 149 ? 6.036 6.706 16.458 1.00 92.62 149 ALA A CA 1
ATOM 1088 C C . ALA A 1 149 ? 5.812 7.965 17.311 1.00 92.62 149 ALA A C 1
ATOM 1090 O O . ALA A 1 149 ? 5.384 8.985 16.776 1.00 92.62 149 ALA A O 1
ATOM 1091 N N . GLU A 1 150 ? 6.190 7.925 18.592 1.00 91.31 150 GLU A N 1
ATOM 1092 C CA . GLU A 1 150 ? 6.146 9.080 19.501 1.00 91.31 150 GLU A CA 1
ATOM 1093 C C . GLU A 1 150 ? 7.004 10.240 18.983 1.00 91.31 150 GLU A C 1
ATOM 1095 O O . GLU A 1 150 ? 6.534 11.372 18.902 1.00 91.31 150 GLU A O 1
ATOM 1100 N N . LYS A 1 151 ? 8.238 9.956 18.541 1.00 94.00 151 LYS A N 1
ATOM 1101 C CA . LYS A 1 151 ? 9.140 10.970 17.963 1.00 94.00 151 LYS A CA 1
ATOM 1102 C C . LYS A 1 151 ? 8.603 11.612 16.686 1.00 94.00 151 LYS A C 1
ATOM 1104 O O . LYS A 1 151 ? 8.899 12.771 16.426 1.00 94.00 151 LYS A O 1
ATOM 1109 N N . LEU A 1 152 ? 7.861 10.854 15.880 1.00 91.69 152 LEU A N 1
ATOM 1110 C CA . LEU A 1 152 ? 7.251 11.351 14.645 1.00 91.69 152 LEU A CA 1
ATOM 1111 C C . LEU A 1 152 ? 5.965 12.146 14.897 1.00 91.69 152 LEU A C 1
ATOM 1113 O O . LEU A 1 152 ? 5.452 12.747 13.959 1.00 91.69 152 LEU A O 1
ATOM 1117 N N . ALA A 1 153 ? 5.450 12.146 16.132 1.00 90.38 153 ALA A N 1
ATOM 1118 C CA . ALA A 1 153 ? 4.269 12.900 16.540 1.00 90.38 153 ALA A CA 1
ATOM 1119 C C . ALA A 1 153 ? 3.088 12.741 15.562 1.00 90.38 153 ALA A C 1
ATOM 1121 O O . ALA A 1 153 ? 2.463 13.713 15.142 1.00 90.38 153 ALA A O 1
ATOM 1122 N N . LEU A 1 154 ? 2.755 11.492 15.203 1.00 87.31 154 LEU A N 1
ATOM 1123 C CA . LEU A 1 154 ? 1.658 11.195 14.267 1.00 87.31 154 LEU A CA 1
ATOM 1124 C C . LEU A 1 154 ? 0.288 11.709 14.761 1.00 87.31 154 LEU A C 1
ATOM 1126 O O . LEU A 1 154 ? -0.644 11.863 13.964 1.00 87.31 154 LEU A O 1
ATOM 1130 N N . ASN A 1 155 ? 0.171 12.025 16.060 1.00 87.31 155 ASN A N 1
ATOM 1131 C CA . ASN A 1 155 ? -1.020 12.587 16.703 1.00 87.31 155 ASN A CA 1
ATOM 1132 C C . ASN A 1 155 ? -2.261 11.729 16.411 1.00 87.31 155 ASN A C 1
ATOM 1134 O O . ASN A 1 155 ? -3.253 12.208 15.862 1.00 87.31 155 ASN A O 1
ATOM 1138 N N . THR A 1 156 ? -2.140 10.429 16.669 1.00 90.50 156 THR A N 1
ATOM 1139 C CA . THR A 1 156 ? -3.130 9.395 16.358 1.00 90.50 156 THR A CA 1
ATOM 1140 C C . THR A 1 156 ? -2.984 8.240 17.348 1.00 90.50 156 THR A C 1
ATOM 1142 O O . THR A 1 156 ? -1.941 8.104 17.998 1.00 90.50 156 THR A O 1
ATOM 1145 N N . VAL A 1 157 ? -4.013 7.400 17.470 1.00 94.12 157 VAL A N 1
ATOM 1146 C CA . VAL A 1 157 ? -3.940 6.195 18.301 1.00 94.12 157 VAL A CA 1
ATOM 1147 C C . VAL A 1 157 ? -2.860 5.291 17.723 1.00 94.12 157 VAL A C 1
ATOM 1149 O O . VAL A 1 157 ? -2.863 5.000 16.534 1.00 94.12 157 VAL A O 1
ATOM 1152 N N . THR A 1 158 ? -1.919 4.849 18.551 1.00 96.88 158 THR A N 1
ATOM 1153 C CA . THR A 1 158 ? -0.817 3.991 18.109 1.00 96.88 158 THR A CA 1
ATOM 1154 C C . THR A 1 158 ? -0.963 2.613 18.737 1.00 96.88 158 THR A C 1
ATOM 1156 O O . THR A 1 158 ? -1.177 2.501 19.942 1.00 96.88 158 THR A O 1
ATOM 1159 N N . ARG A 1 159 ? -0.833 1.557 17.930 1.00 97.44 159 ARG A N 1
ATOM 1160 C CA . ARG A 1 159 ? -0.833 0.166 18.395 1.00 97.44 159 ARG A CA 1
ATOM 1161 C C . ARG A 1 159 ? 0.412 -0.547 17.889 1.00 97.44 159 ARG A C 1
ATOM 1163 O O . ARG A 1 159 ? 0.808 -0.392 16.731 1.00 97.44 159 ARG A O 1
ATOM 1170 N N . GLN A 1 160 ? 1.044 -1.314 18.772 1.00 97.31 160 GLN A N 1
ATOM 1171 C CA . GLN A 1 160 ? 2.231 -2.069 18.403 1.00 97.31 160 GLN A CA 1
ATOM 1172 C C . GLN A 1 160 ? 1.834 -3.314 17.609 1.00 97.31 160 GLN A C 1
ATOM 1174 O O . GLN A 1 160 ? 0.989 -4.081 18.061 1.00 97.31 160 GLN A O 1
ATOM 1179 N N . ILE A 1 161 ? 2.467 -3.523 16.456 1.00 97.69 161 ILE A N 1
ATOM 1180 C CA . ILE A 1 161 ? 2.329 -4.742 15.657 1.00 97.69 161 ILE A CA 1
ATOM 1181 C C . ILE A 1 161 ? 3.672 -5.181 15.082 1.00 97.69 161 ILE A C 1
ATOM 1183 O O . ILE A 1 161 ? 4.521 -4.359 14.728 1.00 97.69 161 ILE A O 1
ATOM 1187 N N . ASP A 1 162 ? 3.827 -6.488 14.923 1.00 97.25 162 ASP A N 1
ATOM 1188 C CA . ASP A 1 162 ? 4.842 -7.084 14.068 1.00 97.25 162 ASP A CA 1
ATOM 1189 C C . ASP A 1 162 ? 4.133 -8.033 13.108 1.00 97.25 162 ASP A C 1
ATOM 1191 O O . ASP A 1 162 ? 3.596 -9.054 13.526 1.00 97.25 162 ASP A O 1
ATOM 1195 N N . VAL A 1 163 ? 4.124 -7.687 11.821 1.00 97.19 163 VAL A N 1
ATOM 1196 C CA . VAL A 1 163 ? 3.451 -8.483 10.787 1.00 97.19 163 VAL A C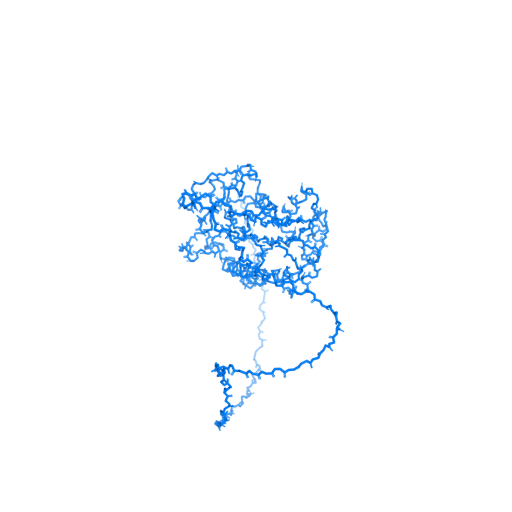A 1
ATOM 1197 C C . VAL A 1 163 ? 4.012 -9.905 10.686 1.00 97.19 163 VAL A C 1
ATOM 1199 O O . VAL A 1 163 ? 3.307 -10.811 10.264 1.00 97.19 163 VAL A O 1
ATOM 1202 N N . THR A 1 164 ? 5.245 -10.142 11.143 1.00 96.75 164 THR A N 1
ATOM 1203 C CA . THR A 1 164 ? 5.852 -11.483 11.170 1.00 96.75 164 THR A CA 1
ATOM 1204 C C . THR A 1 164 ? 5.360 -12.355 12.332 1.00 96.75 164 THR A C 1
ATOM 1206 O O . THR A 1 164 ? 5.656 -13.548 12.371 1.00 96.75 164 THR A O 1
ATOM 1209 N N . SER A 1 165 ? 4.596 -11.786 13.271 1.00 96.69 165 SER A N 1
ATOM 1210 C CA . SER A 1 165 ? 3.947 -12.533 14.354 1.00 96.69 165 SER A CA 1
ATOM 1211 C C . SER A 1 165 ? 2.718 -13.298 13.865 1.00 96.69 165 SER A C 1
ATOM 1213 O O . SER A 1 165 ? 2.190 -13.036 12.786 1.00 96.69 165 SER A O 1
ATOM 1215 N N . ALA A 1 166 ? 2.240 -14.227 14.696 1.00 96.94 166 ALA A N 1
ATOM 1216 C CA . ALA A 1 166 ? 1.032 -14.995 14.417 1.00 96.94 166 ALA A CA 1
ATOM 1217 C C . ALA A 1 166 ? -0.191 -14.074 14.179 1.00 96.94 166 ALA A C 1
ATOM 1219 O O . ALA A 1 166 ? -0.341 -13.075 14.901 1.00 96.94 166 ALA A O 1
ATOM 1220 N N . PRO A 1 167 ? -1.074 -14.393 13.211 1.00 97.62 167 PRO A N 1
ATOM 1221 C CA . PRO A 1 167 ? -2.231 -13.563 12.867 1.00 97.62 167 PRO A CA 1
ATOM 1222 C C . PRO A 1 167 ? -3.125 -13.216 14.060 1.00 97.62 167 PRO A C 1
ATOM 1224 O O . PRO A 1 167 ? -3.611 -12.095 14.152 1.00 97.62 167 PRO A O 1
ATOM 1227 N N . GLU A 1 168 ? -3.290 -14.125 15.021 1.00 97.25 168 GLU A N 1
ATOM 1228 C CA . GLU A 1 168 ? -4.143 -13.942 16.200 1.00 97.25 168 GLU A CA 1
ATOM 1229 C C . GLU A 1 168 ? -3.605 -12.863 17.148 1.00 97.25 168 GLU A C 1
ATOM 1231 O O . GLU A 1 168 ? -4.372 -12.176 17.825 1.00 97.25 168 GLU A O 1
ATOM 1236 N N . VAL A 1 169 ? -2.279 -12.701 17.209 1.00 94.75 169 VAL A N 1
ATOM 1237 C CA . VAL A 1 169 ? -1.640 -11.632 17.988 1.00 94.75 169 VAL A CA 1
ATOM 1238 C C . VAL A 1 169 ? -1.883 -10.294 17.303 1.00 94.75 169 VAL A C 1
ATOM 1240 O O . VAL A 1 169 ? -2.284 -9.329 17.954 1.00 94.75 169 VAL A O 1
ATOM 1243 N N . THR A 1 170 ? -1.690 -10.254 15.985 1.00 95.50 170 THR A N 1
ATOM 1244 C CA . THR A 1 170 ? -1.894 -9.052 15.175 1.00 95.50 170 THR A CA 1
ATOM 1245 C C . THR A 1 170 ? -3.367 -8.635 15.163 1.00 95.50 170 THR A C 1
ATOM 1247 O O . THR A 1 170 ? -3.651 -7.453 15.323 1.00 95.50 170 THR A O 1
ATOM 1250 N N . ALA A 1 171 ? -4.312 -9.579 15.097 1.00 97.69 171 ALA A N 1
ATOM 1251 C CA . ALA A 1 171 ? -5.754 -9.320 15.061 1.00 97.69 171 ALA A CA 1
ATOM 1252 C C . ALA A 1 171 ? -6.244 -8.494 16.260 1.00 97.69 171 ALA A C 1
ATOM 1254 O O . ALA A 1 171 ? -7.068 -7.598 16.097 1.00 97.69 171 ALA A O 1
ATOM 1255 N N . LYS A 1 172 ? -5.673 -8.709 17.454 1.00 96.81 172 LYS A N 1
ATOM 1256 C CA . LYS A 1 172 ? -5.987 -7.903 18.650 1.00 96.81 172 LYS A CA 1
ATOM 1257 C C . LYS A 1 172 ? -5.672 -6.421 18.453 1.00 96.81 172 LYS A C 1
ATOM 1259 O O . LYS A 1 172 ? -6.390 -5.558 18.941 1.00 96.81 172 LYS A O 1
ATOM 1264 N N . ALA A 1 173 ? -4.607 -6.104 17.720 1.00 96.62 173 ALA A N 1
ATOM 1265 C CA . ALA A 1 173 ? -4.273 -4.721 17.407 1.00 96.62 173 ALA A CA 1
ATOM 1266 C C . ALA A 1 173 ? -5.201 -4.114 16.342 1.00 96.62 173 ALA A C 1
ATOM 1268 O O . ALA A 1 173 ? -5.274 -2.890 16.248 1.00 96.62 173 ALA A O 1
ATOM 1269 N N . LEU A 1 174 ? -5.920 -4.929 15.569 1.00 98.25 174 LEU A N 1
ATOM 1270 C CA . LEU A 1 174 ? -6.867 -4.484 14.542 1.00 98.25 174 LEU A CA 1
ATOM 1271 C C . LEU A 1 174 ? -8.297 -4.318 15.083 1.00 98.25 174 LEU A C 1
ATOM 1273 O O . LEU A 1 174 ? -9.159 -3.835 14.358 1.00 98.25 174 LEU A O 1
ATOM 1277 N N . GLU A 1 175 ? -8.559 -4.663 16.347 1.00 96.00 175 GLU A N 1
ATOM 1278 C CA . GLU A 1 175 ? -9.897 -4.601 16.944 1.00 96.00 175 GLU A CA 1
ATOM 1279 C C . GLU A 1 175 ? -10.550 -3.215 16.777 1.00 96.00 175 GLU A C 1
ATOM 1281 O O . GLU A 1 175 ? -9.973 -2.189 17.165 1.00 96.00 175 GLU A O 1
ATOM 1286 N N . GLY A 1 176 ? -11.752 -3.204 16.194 1.00 96.50 176 GLY A N 1
ATOM 1287 C CA . GLY A 1 176 ? -12.531 -2.000 15.898 1.00 96.50 176 GLY A CA 1
ATOM 1288 C C . GLY A 1 176 ? -12.173 -1.292 14.586 1.00 96.50 176 GLY A C 1
ATOM 1289 O O . GLY A 1 176 ? -12.777 -0.268 14.286 1.00 96.50 176 GLY A O 1
ATOM 1290 N N . ALA A 1 177 ? -11.211 -1.792 13.803 1.00 98.38 177 ALA A N 1
ATOM 1291 C CA . ALA A 1 177 ? -10.908 -1.237 12.486 1.00 98.38 177 ALA A CA 1
ATOM 1292 C C . ALA A 1 177 ? -11.918 -1.714 11.429 1.00 98.38 177 ALA A C 1
ATOM 1294 O O . ALA A 1 177 ? -12.135 -2.912 11.264 1.00 98.38 177 ALA A O 1
ATOM 1295 N N . ASP A 1 178 ? -12.480 -0.778 10.662 1.00 98.44 178 ASP A N 1
ATOM 1296 C CA . ASP A 1 178 ? -13.319 -1.081 9.496 1.00 98.44 178 ASP A CA 1
ATOM 1297 C C . ASP A 1 178 ? -12.466 -1.391 8.259 1.00 98.44 178 ASP A C 1
ATOM 1299 O O . ASP A 1 178 ? -12.849 -2.207 7.420 1.00 98.44 178 ASP A O 1
ATOM 1303 N N . ALA A 1 179 ? -11.306 -0.739 8.147 1.00 98.75 179 ALA A N 1
ATOM 1304 C CA . ALA A 1 179 ? -10.385 -0.887 7.029 1.00 98.75 179 ALA A CA 1
ATOM 1305 C C . ALA A 1 179 ? -8.932 -1.024 7.497 1.00 98.75 179 ALA A C 1
ATOM 1307 O O . ALA A 1 179 ? -8.525 -0.431 8.500 1.00 98.75 179 ALA A O 1
ATOM 1308 N N . VAL A 1 180 ? -8.129 -1.760 6.729 1.00 98.88 180 VAL A N 1
ATOM 1309 C CA . VAL A 1 180 ? -6.678 -1.877 6.915 1.00 98.88 180 VAL A CA 1
ATOM 1310 C C . VAL A 1 180 ? -5.959 -1.368 5.674 1.00 98.88 180 VAL A C 1
ATOM 1312 O O . VAL A 1 180 ? -6.243 -1.801 4.563 1.00 98.88 180 VAL A O 1
ATOM 1315 N N . VAL A 1 181 ? -4.975 -0.493 5.871 1.00 98.94 181 VAL A N 1
ATOM 1316 C CA . VAL A 1 181 ? -3.978 -0.137 4.860 1.00 98.94 181 VAL A CA 1
ATOM 1317 C C . VAL A 1 181 ? -2.658 -0.819 5.202 1.00 98.94 181 VAL A C 1
ATOM 1319 O O . VAL A 1 181 ? -2.058 -0.557 6.247 1.00 98.94 181 VAL A O 1
ATOM 1322 N N . CYS A 1 182 ? -2.171 -1.664 4.300 1.00 98.88 182 CYS A N 1
ATOM 1323 C CA . CYS A 1 182 ? -0.854 -2.273 4.375 1.00 98.88 182 CYS A CA 1
ATOM 1324 C C . CYS A 1 182 ? 0.169 -1.405 3.628 1.00 98.88 182 CYS A C 1
ATOM 1326 O O . CYS A 1 182 ? 0.289 -1.464 2.404 1.00 98.88 182 CYS A O 1
ATOM 1328 N N . ALA A 1 183 ? 0.914 -0.595 4.384 1.00 98.56 183 ALA A N 1
ATOM 1329 C CA . ALA A 1 183 ? 2.047 0.199 3.903 1.00 98.56 183 ALA A CA 1
ATOM 1330 C C . ALA A 1 183 ? 3.387 -0.345 4.438 1.00 98.56 183 ALA A C 1
ATOM 1332 O O . ALA A 1 183 ? 4.363 0.398 4.599 1.00 98.56 183 ALA A O 1
ATOM 1333 N N . THR A 1 184 ? 3.431 -1.638 4.774 1.00 97.06 184 THR A N 1
ATOM 1334 C CA . THR A 1 184 ? 4.657 -2.312 5.197 1.00 97.06 184 THR A CA 1
ATOM 1335 C C . THR A 1 184 ? 5.509 -2.702 3.998 1.00 97.06 184 THR A C 1
ATOM 1337 O O . THR A 1 184 ? 5.008 -3.032 2.930 1.00 97.06 184 THR A O 1
ATOM 1340 N N . GLY A 1 185 ? 6.816 -2.711 4.207 1.00 93.94 185 GLY A N 1
ATOM 1341 C CA . GLY A 1 185 ? 7.776 -3.321 3.304 1.00 93.94 185 GLY A CA 1
ATOM 1342 C C . GLY A 1 185 ? 9.051 -3.594 4.076 1.00 93.94 185 GLY A C 1
ATOM 1343 O O . GLY A 1 185 ? 9.341 -2.897 5.063 1.00 93.94 185 GLY A O 1
ATOM 1344 N N . PHE A 1 186 ? 9.794 -4.625 3.685 1.00 93.56 186 PHE A N 1
ATOM 1345 C CA . PHE A 1 186 ? 11.075 -4.871 4.321 1.00 93.56 186 PHE A CA 1
ATOM 1346 C C . PHE A 1 186 ? 12.007 -3.672 4.101 1.00 93.56 186 PHE A C 1
ATOM 1348 O O . PHE A 1 186 ? 11.930 -2.949 3.107 1.00 93.56 186 PHE A O 1
ATOM 1355 N N . VAL A 1 187 ? 12.891 -3.435 5.065 1.00 89.38 187 VAL A N 1
ATOM 1356 C CA . VAL A 1 187 ? 13.912 -2.394 4.947 1.00 89.38 187 VAL A CA 1
ATOM 1357 C C . VAL A 1 187 ? 15.185 -3.072 4.449 1.00 89.38 187 VAL A C 1
ATOM 1359 O O . VAL A 1 187 ? 15.698 -3.939 5.166 1.00 89.38 187 VAL A O 1
ATOM 1362 N N . PRO A 1 188 ? 15.706 -2.708 3.260 1.00 85.75 188 PRO A N 1
ATOM 1363 C CA . PRO A 1 188 ? 16.975 -3.229 2.778 1.00 85.75 188 PRO A CA 1
ATOM 1364 C C . PRO A 1 188 ? 18.087 -3.025 3.806 1.00 85.75 188 PRO A C 1
ATOM 1366 O O . PRO A 1 188 ? 18.194 -1.980 4.447 1.00 85.75 188 PRO A O 1
ATOM 1369 N N . GLY A 1 189 ? 18.904 -4.057 3.979 1.00 88.00 189 GLY A N 1
ATOM 1370 C CA . GLY A 1 189 ? 19.954 -4.099 4.987 1.00 88.00 189 GLY A CA 1
ATOM 1371 C C . GLY A 1 189 ? 21.089 -4.989 4.513 1.00 88.00 189 GLY A C 1
ATOM 1372 O O . GLY A 1 189 ? 21.607 -4.802 3.418 1.00 88.00 189 GLY A O 1
ATOM 1373 N N . ASN A 1 190 ? 21.468 -5.980 5.320 1.00 88.44 190 ASN A N 1
ATOM 1374 C CA . ASN A 1 190 ? 22.497 -6.941 4.934 1.00 88.44 190 ASN A CA 1
ATOM 1375 C C . ASN A 1 190 ? 22.107 -7.661 3.620 1.00 88.44 190 ASN A C 1
ATOM 1377 O O . ASN A 1 190 ? 21.105 -8.387 3.629 1.00 88.44 190 ASN A O 1
ATOM 1381 N N . PRO A 1 191 ? 22.901 -7.544 2.532 1.00 87.62 191 PRO A N 1
ATOM 1382 C CA . PRO A 1 191 ? 22.586 -8.163 1.246 1.00 87.62 191 PRO A CA 1
ATOM 1383 C C . PRO A 1 191 ? 22.339 -9.674 1.326 1.00 87.62 191 PRO A C 1
ATOM 1385 O O . PRO A 1 191 ? 21.457 -10.195 0.650 1.00 87.62 191 PRO A O 1
ATOM 1388 N N . PHE A 1 192 ? 23.044 -10.373 2.222 1.00 88.88 192 PHE A N 1
ATOM 1389 C CA . PHE A 1 192 ? 22.910 -11.821 2.422 1.00 88.88 192 PHE A CA 1
ATOM 1390 C C . PHE A 1 192 ? 21.615 -12.235 3.141 1.00 88.88 192 PHE A C 1
ATOM 1392 O O . PHE A 1 192 ? 21.313 -13.424 3.232 1.00 88.88 192 PHE A O 1
ATOM 1399 N N . GLN A 1 193 ? 20.858 -11.277 3.682 1.00 90.94 193 GLN A N 1
ATOM 1400 C CA . GLN A 1 193 ? 19.599 -11.520 4.390 1.00 90.94 193 GLN A CA 1
ATOM 1401 C C . GLN A 1 193 ? 18.383 -10.920 3.681 1.00 90.94 193 GLN A C 1
ATOM 1403 O O . GLN A 1 193 ? 17.265 -11.216 4.095 1.00 90.94 193 GLN A O 1
ATOM 1408 N N . MET A 1 194 ? 18.571 -10.129 2.615 1.00 91.88 194 MET A N 1
ATOM 1409 C CA . MET A 1 194 ? 17.467 -9.426 1.946 1.00 91.88 194 MET A CA 1
ATOM 1410 C C . MET A 1 194 ? 16.370 -10.376 1.477 1.00 91.88 194 MET A C 1
ATOM 1412 O O . MET A 1 194 ? 15.212 -10.100 1.747 1.00 91.88 194 MET A O 1
ATOM 1416 N N . GLY A 1 195 ? 16.717 -11.523 0.881 1.00 93.00 195 GLY A N 1
ATOM 1417 C CA . GLY A 1 195 ? 15.710 -12.503 0.453 1.00 93.00 195 GLY A CA 1
ATOM 1418 C C . GLY A 1 195 ? 14.860 -13.033 1.608 1.00 93.00 195 GLY A C 1
ATOM 1419 O O . GLY A 1 195 ? 13.638 -13.039 1.537 1.00 93.00 195 GLY A O 1
ATOM 1420 N N . LYS A 1 196 ? 15.492 -13.379 2.738 1.00 94.00 196 LYS A N 1
ATOM 1421 C CA . LYS A 1 196 ? 14.758 -13.805 3.941 1.00 94.00 196 LYS A CA 1
ATOM 1422 C C . LYS A 1 196 ? 13.905 -12.678 4.525 1.00 94.00 196 LYS A C 1
ATOM 1424 O O . LYS A 1 196 ? 12.828 -12.948 5.037 1.00 94.00 196 LYS A O 1
ATOM 1429 N N . ALA A 1 197 ? 14.391 -11.438 4.480 1.00 94.56 197 ALA A N 1
ATOM 1430 C CA . ALA A 1 197 ? 13.673 -10.280 5.001 1.00 94.56 197 ALA A CA 1
ATOM 1431 C C . ALA A 1 197 ? 12.460 -9.911 4.132 1.00 94.56 197 ALA A C 1
ATOM 1433 O O . ALA A 1 197 ? 11.389 -9.675 4.685 1.00 94.56 197 ALA A O 1
ATOM 1434 N N . ALA A 1 198 ? 12.615 -9.915 2.805 1.00 95.94 198 ALA A N 1
ATOM 1435 C CA . ALA A 1 198 ? 11.530 -9.716 1.848 1.00 95.94 198 ALA A CA 1
ATOM 1436 C C . ALA A 1 198 ? 10.470 -10.815 2.003 1.00 95.94 198 ALA A C 1
ATOM 1438 O O . ALA A 1 198 ? 9.301 -10.510 2.207 1.00 95.94 198 ALA A O 1
ATOM 1439 N N . HIS A 1 199 ? 10.885 -12.084 2.050 1.00 97.31 199 HIS A N 1
ATOM 1440 C CA . HIS A 1 199 ? 9.972 -13.200 2.293 1.00 97.31 199 HIS A CA 1
ATOM 1441 C C . HIS A 1 199 ? 9.223 -13.074 3.629 1.00 97.31 199 HIS A C 1
ATOM 1443 O O . HIS A 1 199 ? 8.006 -13.234 3.701 1.00 97.31 199 HIS A O 1
ATOM 1449 N N . ALA A 1 200 ? 9.931 -12.746 4.712 1.00 97.56 200 ALA A N 1
ATOM 1450 C CA . ALA A 1 200 ? 9.315 -12.629 6.029 1.00 97.56 200 ALA A CA 1
ATOM 1451 C C . ALA A 1 200 ? 8.313 -11.468 6.117 1.00 97.56 200 ALA A C 1
ATOM 1453 O O . ALA A 1 200 ? 7.285 -11.613 6.771 1.00 97.56 200 ALA A O 1
ATOM 1454 N N . VAL A 1 201 ? 8.604 -10.319 5.499 1.00 97.56 201 VAL A N 1
ATOM 1455 C CA . VAL A 1 201 ? 7.794 -9.101 5.651 1.00 97.56 201 VAL A CA 1
ATOM 1456 C C . VAL A 1 201 ? 6.793 -8.935 4.515 1.00 97.56 201 VAL A C 1
ATOM 1458 O O . VAL A 1 201 ? 5.601 -8.827 4.783 1.00 97.56 201 VAL A O 1
ATOM 1461 N N . ASP A 1 202 ? 7.259 -8.901 3.269 1.00 98.19 202 ASP A N 1
ATOM 1462 C CA . ASP A 1 202 ? 6.430 -8.582 2.106 1.00 98.19 202 ASP A CA 1
ATOM 1463 C C . ASP A 1 202 ? 5.521 -9.746 1.699 1.00 98.19 202 ASP A C 1
ATOM 1465 O O . ASP A 1 202 ? 4.419 -9.486 1.221 1.00 98.19 202 ASP A O 1
ATOM 1469 N N . ASN A 1 203 ? 5.922 -10.992 1.977 1.00 98.44 203 ASN A N 1
ATOM 1470 C CA . ASN A 1 203 ? 5.103 -12.185 1.755 1.00 98.44 203 ASN A CA 1
ATOM 1471 C C . ASN A 1 203 ? 4.400 -12.654 3.037 1.00 98.44 203 ASN A C 1
ATOM 1473 O O . ASN A 1 203 ? 3.230 -12.333 3.251 1.00 98.44 203 ASN A O 1
ATOM 1477 N N . VAL A 1 204 ? 5.105 -13.384 3.911 1.00 98.56 204 VAL A N 1
ATOM 1478 C CA . VAL A 1 204 ? 4.507 -14.023 5.099 1.00 98.56 204 VAL A CA 1
ATOM 1479 C C . VAL A 1 204 ? 3.849 -12.987 6.007 1.00 98.56 204 VAL A C 1
ATOM 1481 O O . VAL A 1 204 ? 2.722 -13.187 6.452 1.00 98.56 204 VAL A O 1
ATOM 1484 N N . GLY A 1 205 ? 4.510 -11.854 6.238 1.00 98.56 205 GLY A N 1
ATOM 1485 C CA . GLY A 1 205 ? 3.975 -10.790 7.076 1.00 98.56 205 GLY A CA 1
ATOM 1486 C C . GLY A 1 205 ? 2.695 -10.174 6.517 1.00 98.56 205 GLY A C 1
ATOM 1487 O O . GLY A 1 205 ? 1.724 -9.983 7.249 1.00 98.56 205 GLY A O 1
ATOM 1488 N N . THR A 1 206 ? 2.651 -9.923 5.209 1.00 98.81 206 THR A N 1
ATOM 1489 C CA . THR A 1 206 ? 1.436 -9.431 4.553 1.00 98.81 206 THR A CA 1
ATOM 1490 C C . THR A 1 206 ? 0.311 -10.466 4.628 1.00 98.81 206 THR A C 1
ATOM 1492 O O . THR A 1 206 ? -0.805 -10.104 4.994 1.00 98.81 206 THR A O 1
ATOM 1495 N N . LYS A 1 207 ? 0.592 -11.756 4.389 1.00 98.81 207 LYS A N 1
ATOM 1496 C CA . LYS A 1 207 ? -0.390 -12.849 4.551 1.00 98.81 207 LYS A CA 1
ATOM 1497 C C . LYS A 1 207 ? -0.928 -12.923 5.985 1.00 98.81 207 LYS A C 1
ATOM 1499 O O . LYS A 1 207 ? -2.136 -13.016 6.185 1.00 98.81 207 LYS A O 1
ATOM 1504 N N . ASN A 1 208 ? -0.060 -12.784 6.987 1.00 98.75 208 ASN A N 1
ATOM 1505 C CA . ASN A 1 208 ? -0.474 -12.754 8.389 1.00 98.75 208 ASN A CA 1
ATOM 1506 C C . ASN A 1 208 ? -1.365 -11.551 8.710 1.00 98.75 208 ASN A C 1
ATOM 1508 O O . ASN A 1 208 ? -2.322 -11.683 9.469 1.00 98.75 208 ASN A O 1
ATOM 1512 N N . LEU A 1 209 ? -1.069 -10.379 8.141 1.00 98.88 209 LEU A N 1
ATOM 1513 C CA . LEU A 1 209 ? -1.894 -9.185 8.315 1.00 98.88 209 LEU A CA 1
ATOM 1514 C C . LEU A 1 209 ? -3.269 -9.338 7.646 1.00 98.88 209 LEU A C 1
ATOM 1516 O O . LEU A 1 209 ? -4.260 -8.866 8.197 1.00 98.88 209 LEU A O 1
ATOM 1520 N N . ILE A 1 210 ? -3.340 -10.017 6.498 1.00 98.88 210 ILE A N 1
ATOM 1521 C CA . ILE A 1 210 ? -4.597 -10.347 5.808 1.00 98.88 210 ILE A CA 1
ATOM 1522 C C . ILE A 1 210 ? -5.455 -11.275 6.674 1.00 98.88 210 ILE A C 1
ATOM 1524 O O . ILE A 1 210 ? -6.630 -10.992 6.907 1.00 98.88 210 ILE A O 1
ATOM 1528 N N . GLU A 1 211 ? -4.873 -12.343 7.224 1.00 98.75 211 GLU A N 1
ATOM 1529 C CA . GLU A 1 211 ? -5.602 -13.232 8.137 1.00 98.75 211 GLU A CA 1
ATOM 1530 C C . GLU A 1 211 ? -6.008 -12.522 9.430 1.00 98.75 211 GLU A C 1
ATOM 1532 O O . GLU A 1 211 ? -7.137 -12.676 9.892 1.00 98.75 211 GLU A O 1
ATOM 1537 N N . ALA A 1 212 ? -5.144 -11.669 9.981 1.00 98.81 212 ALA A N 1
ATOM 1538 C CA . ALA A 1 212 ? -5.483 -10.844 11.135 1.00 98.81 212 ALA A CA 1
ATOM 1539 C C . ALA A 1 212 ? -6.667 -9.906 10.850 1.00 98.81 212 ALA A C 1
ATOM 1541 O O . ALA A 1 212 ? -7.531 -9.735 11.709 1.00 98.81 212 ALA A O 1
ATOM 1542 N N . ALA A 1 213 ? -6.728 -9.326 9.649 1.00 98.75 213 ALA A N 1
ATOM 1543 C CA . ALA A 1 213 ? -7.833 -8.478 9.217 1.00 98.75 213 ALA A CA 1
ATOM 1544 C C . ALA A 1 213 ? -9.149 -9.265 9.133 1.00 98.75 213 ALA A C 1
ATOM 1546 O O . ALA A 1 213 ? -10.165 -8.804 9.654 1.00 98.75 213 ALA A O 1
ATOM 1547 N N . LYS A 1 214 ? -9.121 -10.487 8.585 1.00 98.50 214 LYS A N 1
ATOM 1548 C CA . LYS A 1 214 ? -10.285 -11.391 8.574 1.00 98.50 214 LYS A CA 1
ATOM 1549 C C . LYS A 1 214 ? -10.754 -11.732 9.985 1.00 98.50 214 LYS A C 1
ATOM 1551 O O . LYS A 1 214 ? -11.940 -11.615 10.278 1.00 98.50 214 LYS A O 1
ATOM 1556 N N . LEU A 1 215 ? -9.830 -12.113 10.869 1.00 98.44 215 LEU A N 1
ATOM 1557 C CA . LEU A 1 215 ? -10.134 -12.438 12.268 1.00 98.44 215 LEU A CA 1
ATOM 1558 C C . LEU A 1 215 ? -10.739 -11.247 13.027 1.00 98.44 215 LEU A C 1
ATOM 1560 O O . LEU A 1 215 ? -11.593 -11.443 13.886 1.00 98.44 215 LEU A O 1
ATOM 1564 N N . ALA A 1 216 ? -10.310 -10.025 12.704 1.00 98.25 216 ALA A N 1
ATOM 1565 C CA . ALA A 1 216 ? -10.816 -8.793 13.304 1.00 98.25 216 ALA A CA 1
ATOM 1566 C C . ALA A 1 216 ? -12.122 -8.274 12.667 1.00 98.25 216 ALA A C 1
ATOM 1568 O O . ALA A 1 216 ? -12.665 -7.281 13.145 1.00 98.25 216 ALA A O 1
ATOM 1569 N N . GLY A 1 217 ? -12.634 -8.920 11.611 1.00 97.62 217 GLY A N 1
ATOM 1570 C CA . GLY A 1 217 ? -13.855 -8.493 10.919 1.00 97.62 217 GLY A CA 1
ATOM 1571 C C . GLY A 1 217 ? -13.688 -7.223 10.077 1.00 97.62 217 GLY A C 1
ATOM 1572 O O . GLY A 1 217 ? -14.658 -6.493 9.871 1.00 97.62 217 GLY A O 1
ATOM 1573 N N . VAL A 1 218 ? -12.470 -6.947 9.604 1.00 98.31 218 VAL A N 1
ATOM 1574 C CA . VAL A 1 218 ? -12.175 -5.821 8.706 1.00 98.31 218 VAL A CA 1
ATOM 1575 C C . VAL A 1 218 ? -12.940 -5.993 7.394 1.00 98.31 218 VAL A C 1
ATOM 1577 O O . VAL A 1 218 ? -12.977 -7.081 6.824 1.00 98.31 218 VAL A O 1
ATOM 1580 N N . LYS A 1 219 ? -13.522 -4.900 6.898 1.00 96.94 219 LYS A N 1
ATOM 1581 C CA . LYS A 1 219 ? -14.358 -4.882 5.691 1.00 96.94 219 LYS A CA 1
ATOM 1582 C C . LYS A 1 219 ? -13.542 -4.594 4.433 1.00 96.94 219 LYS A C 1
ATOM 1584 O O . LYS A 1 219 ? -13.799 -5.209 3.408 1.00 96.94 219 LYS A O 1
ATOM 1589 N N . LYS A 1 220 ? -12.554 -3.693 4.524 1.00 98.50 220 LYS A N 1
ATOM 1590 C CA . LYS A 1 220 ? -11.722 -3.239 3.395 1.00 98.50 220 LYS A CA 1
ATOM 1591 C C . LYS A 1 220 ? -10.231 -3.434 3.662 1.00 98.50 220 LYS A C 1
ATOM 1593 O O . LYS A 1 220 ? -9.736 -3.045 4.720 1.00 98.50 220 LYS A O 1
ATOM 1598 N N . PHE A 1 221 ? -9.488 -3.952 2.688 1.00 98.88 221 PHE A N 1
ATOM 1599 C CA . PHE A 1 221 ? -8.032 -4.090 2.770 1.00 98.88 221 PHE A CA 1
ATOM 1600 C C . PHE A 1 221 ? -7.328 -3.430 1.579 1.00 98.88 221 PHE A C 1
ATOM 1602 O O . PHE A 1 221 ? -7.444 -3.881 0.444 1.00 98.88 221 PHE A O 1
ATOM 1609 N N . VAL A 1 222 ? -6.539 -2.385 1.824 1.00 98.94 222 VAL A N 1
ATOM 1610 C CA . VAL A 1 222 ? -5.762 -1.700 0.781 1.00 98.94 222 VAL A CA 1
ATOM 1611 C C . VAL A 1 222 ? -4.284 -2.059 0.910 1.00 98.94 222 VAL A C 1
ATOM 1613 O O . VAL A 1 222 ? -3.666 -1.803 1.943 1.00 98.94 222 VAL A O 1
ATOM 1616 N N . LEU A 1 223 ? -3.696 -2.642 -0.134 1.00 98.94 223 LEU A N 1
ATOM 1617 C CA . LEU A 1 223 ? -2.292 -3.059 -0.171 1.00 98.94 223 LEU A CA 1
ATOM 1618 C C . LEU A 1 223 ? -1.471 -2.139 -1.076 1.00 98.94 223 LEU A C 1
ATOM 1620 O O . LEU A 1 223 ? -1.755 -2.037 -2.267 1.00 98.94 223 LEU A O 1
ATOM 1624 N N . ILE A 1 224 ? -0.404 -1.537 -0.541 1.00 98.88 224 ILE A N 1
ATOM 1625 C CA . ILE A 1 224 ? 0.614 -0.869 -1.361 1.00 98.88 224 ILE A CA 1
ATOM 1626 C C . ILE A 1 224 ? 1.648 -1.914 -1.801 1.00 98.88 224 ILE A C 1
ATOM 1628 O O . ILE A 1 224 ? 2.464 -2.387 -1.007 1.00 98.88 224 ILE A O 1
ATOM 1632 N N . SER A 1 225 ? 1.609 -2.262 -3.082 1.00 98.50 225 SER A N 1
ATOM 1633 C CA . SER A 1 225 ? 2.508 -3.207 -3.739 1.00 98.50 225 SER A CA 1
ATOM 1634 C C . SER A 1 225 ? 3.523 -2.473 -4.634 1.00 98.50 225 SER A C 1
ATOM 1636 O O . SER A 1 225 ? 4.158 -1.518 -4.184 1.00 98.50 225 SER A O 1
ATOM 1638 N N . SER A 1 226 ? 3.727 -2.925 -5.873 1.00 98.19 226 SER A N 1
ATOM 1639 C CA . SER A 1 226 ? 4.641 -2.356 -6.867 1.00 98.19 226 SER A CA 1
ATOM 1640 C C . SER A 1 226 ? 4.178 -2.738 -8.271 1.00 98.19 226 SER A C 1
ATOM 1642 O O . SER A 1 226 ? 3.650 -3.832 -8.454 1.00 98.19 226 SER A O 1
ATOM 1644 N N . ILE A 1 227 ? 4.425 -1.896 -9.278 1.00 97.62 227 ILE A N 1
ATOM 1645 C CA . ILE A 1 227 ? 4.386 -2.370 -10.672 1.00 97.62 227 ILE A CA 1
ATOM 1646 C C . ILE A 1 227 ? 5.399 -3.508 -10.862 1.00 97.62 227 ILE A C 1
ATOM 1648 O O . ILE A 1 227 ? 6.314 -3.682 -10.047 1.00 97.62 227 ILE A O 1
ATOM 1652 N N . LEU A 1 228 ? 5.256 -4.269 -11.949 1.00 96.75 228 LEU A N 1
ATOM 1653 C CA . LEU A 1 228 ? 6.137 -5.387 -12.306 1.00 96.75 228 LEU A CA 1
ATOM 1654 C C . LEU A 1 228 ? 6.138 -6.577 -11.326 1.00 96.75 228 LEU A C 1
ATOM 1656 O O . LEU A 1 228 ? 6.937 -7.493 -11.526 1.00 96.75 228 LEU A O 1
ATOM 1660 N N . THR A 1 229 ? 5.250 -6.645 -10.324 1.00 96.25 229 THR A N 1
ATOM 1661 C CA . THR A 1 229 ? 5.114 -7.854 -9.481 1.00 96.25 229 THR A CA 1
ATOM 1662 C C . THR A 1 229 ? 4.768 -9.082 -10.317 1.00 96.25 229 THR A C 1
ATOM 1664 O O . THR A 1 229 ? 5.383 -10.127 -10.134 1.00 96.25 229 THR A O 1
ATOM 1667 N N . ASN A 1 230 ? 3.913 -8.938 -11.336 1.00 95.19 230 ASN A N 1
ATOM 1668 C CA . ASN A 1 230 ? 3.637 -9.989 -12.322 1.00 95.19 230 ASN A CA 1
ATOM 1669 C C . ASN A 1 230 ? 4.596 -9.983 -13.535 1.00 95.19 230 ASN A C 1
ATOM 1671 O O . ASN A 1 230 ? 4.311 -10.572 -14.578 1.00 95.19 230 ASN A O 1
ATOM 1675 N N . GLY A 1 231 ? 5.754 -9.320 -13.427 1.00 93.62 231 GLY A N 1
ATOM 1676 C CA . GLY A 1 231 ? 6.656 -9.036 -14.548 1.00 93.62 231 GLY A CA 1
ATOM 1677 C C . GLY A 1 231 ? 7.096 -10.270 -15.343 1.00 93.62 231 GLY A C 1
ATOM 1678 O O . GLY A 1 231 ? 7.265 -10.187 -16.556 1.00 93.62 231 GLY A O 1
ATOM 1679 N N . ARG A 1 232 ? 7.232 -11.437 -14.702 1.00 94.38 232 ARG A N 1
ATOM 1680 C CA . ARG A 1 232 ? 7.580 -12.695 -15.390 1.00 94.38 232 ARG A CA 1
ATOM 1681 C C . ARG A 1 232 ? 6.473 -13.178 -16.322 1.00 94.38 232 ARG A C 1
ATOM 1683 O O . ARG A 1 232 ? 6.761 -13.549 -17.455 1.00 94.38 232 ARG A O 1
ATOM 1690 N N . ALA A 1 233 ? 5.219 -13.138 -15.870 1.00 94.56 233 ALA A N 1
ATOM 1691 C CA . ALA A 1 233 ? 4.081 -13.608 -16.657 1.00 94.56 233 ALA A CA 1
ATOM 1692 C C . ALA A 1 233 ? 3.862 -12.763 -17.920 1.00 94.56 233 ALA A C 1
ATOM 1694 O O . ALA A 1 233 ? 3.404 -13.277 -18.937 1.00 94.56 233 ALA A O 1
ATOM 1695 N N . ILE A 1 234 ? 4.250 -11.487 -17.871 1.00 93.38 234 ILE A N 1
ATOM 1696 C CA . ILE A 1 234 ? 4.113 -10.531 -18.977 1.00 93.38 234 ILE A CA 1
ATOM 1697 C C . ILE A 1 234 ? 5.417 -10.284 -19.753 1.00 93.38 234 ILE A C 1
ATOM 1699 O O . ILE A 1 234 ? 5.530 -9.317 -20.504 1.00 93.38 234 ILE A O 1
ATOM 1703 N N . GLY A 1 235 ? 6.429 -11.144 -19.583 1.00 94.12 235 GLY A N 1
ATOM 1704 C CA . GLY A 1 235 ? 7.674 -11.088 -20.361 1.00 94.12 235 GLY A CA 1
ATOM 1705 C C . GLY A 1 235 ? 8.617 -9.926 -20.014 1.00 94.12 235 GLY A C 1
ATOM 1706 O O . GLY A 1 235 ? 9.542 -9.637 -20.770 1.00 94.12 235 GLY A O 1
ATOM 1707 N N . GLN A 1 236 ? 8.424 -9.274 -18.866 1.00 94.50 236 GLN A N 1
ATOM 1708 C CA . GLN A 1 236 ? 9.222 -8.146 -18.368 1.00 94.50 236 GLN A CA 1
ATOM 1709 C C . GLN A 1 236 ? 10.308 -8.552 -17.358 1.00 94.50 236 GLN A C 1
ATOM 1711 O O . GLN A 1 236 ? 10.938 -7.688 -16.751 1.00 94.50 236 GLN A O 1
ATOM 1716 N N . GLU A 1 237 ? 10.598 -9.846 -17.201 1.00 94.25 237 GLU A N 1
ATOM 1717 C CA . GLU A 1 237 ? 11.625 -10.368 -16.278 1.00 94.25 237 GLU A CA 1
ATOM 1718 C C . GLU A 1 237 ? 13.047 -9.831 -16.546 1.00 94.25 237 GLU A C 1
ATOM 1720 O O . GLU A 1 237 ? 13.900 -9.839 -15.659 1.00 94.25 237 GLU A O 1
ATOM 1725 N N . LYS A 1 238 ? 13.305 -9.365 -17.776 1.00 93.69 238 LYS A N 1
ATOM 1726 C CA . LYS A 1 238 ? 14.579 -8.761 -18.203 1.00 93.69 238 LYS A CA 1
ATOM 1727 C C . LYS A 1 238 ? 14.533 -7.233 -18.253 1.00 93.69 238 LYS A C 1
ATOM 1729 O O . LYS A 1 238 ? 15.541 -6.616 -18.594 1.00 93.69 238 LYS A O 1
ATOM 1734 N N . SER A 1 239 ? 13.387 -6.619 -17.953 1.00 92.44 239 SER A N 1
ATOM 1735 C CA . SER A 1 239 ? 13.272 -5.161 -17.890 1.00 92.44 239 SER A CA 1
ATOM 1736 C C . SER A 1 239 ? 14.176 -4.607 -16.788 1.00 92.44 239 SER A C 1
ATOM 1738 O O . SER A 1 239 ? 14.379 -5.241 -15.748 1.00 92.44 239 SER A O 1
ATOM 1740 N N . ALA A 1 240 ? 14.713 -3.404 -16.997 1.00 91.25 240 ALA A N 1
ATOM 1741 C CA . ALA A 1 240 ? 15.568 -2.762 -16.003 1.00 91.25 240 ALA A CA 1
ATOM 1742 C C . ALA A 1 240 ? 14.833 -2.587 -14.662 1.00 91.25 240 ALA A C 1
ATOM 1744 O O . ALA A 1 240 ? 15.399 -2.894 -13.615 1.00 91.25 240 ALA A O 1
ATOM 1745 N N . GLY A 1 241 ? 13.559 -2.175 -14.698 1.00 91.81 241 GLY A N 1
ATOM 1746 C CA . GLY A 1 241 ? 12.724 -2.022 -13.505 1.00 91.81 241 GLY A CA 1
ATOM 1747 C C . GLY A 1 241 ? 12.583 -3.321 -12.712 1.00 91.81 241 GLY A C 1
ATOM 1748 O O . GLY A 1 241 ? 12.808 -3.321 -11.500 1.00 91.81 241 GLY A O 1
ATOM 1749 N N . PHE A 1 242 ? 12.296 -4.440 -13.388 1.00 94.69 242 PHE A N 1
ATOM 1750 C CA . PHE A 1 242 ? 12.160 -5.741 -12.732 1.00 94.69 242 PHE A CA 1
ATOM 1751 C C . PHE A 1 242 ? 13.492 -6.194 -12.138 1.00 94.69 242 PHE A C 1
ATOM 1753 O O . PHE A 1 242 ? 13.557 -6.522 -10.959 1.00 94.69 242 PHE A O 1
ATOM 1760 N N . VAL A 1 243 ? 14.574 -6.163 -12.920 1.00 94.50 243 VAL A N 1
ATOM 1761 C CA . VAL A 1 243 ? 15.894 -6.635 -12.476 1.00 94.50 243 VAL A CA 1
ATOM 1762 C C . VAL A 1 243 ? 16.410 -5.823 -11.286 1.00 94.50 243 VAL A C 1
ATOM 1764 O O . VAL A 1 243 ? 16.864 -6.406 -10.303 1.00 94.50 243 VAL A O 1
ATOM 1767 N N . ILE A 1 244 ? 16.317 -4.490 -11.345 1.00 92.56 244 ILE A N 1
ATOM 1768 C CA . ILE A 1 244 ? 16.784 -3.605 -10.269 1.00 92.56 244 ILE A CA 1
ATOM 1769 C C . ILE A 1 244 ? 15.959 -3.824 -9.003 1.00 92.56 244 ILE A C 1
ATOM 1771 O O . ILE A 1 244 ? 16.520 -3.973 -7.919 1.00 92.56 244 ILE A O 1
ATOM 1775 N N . THR A 1 245 ? 14.634 -3.878 -9.127 1.00 91.38 245 THR A N 1
ATOM 1776 C CA . THR A 1 245 ? 13.752 -4.014 -7.963 1.00 91.38 245 THR A CA 1
ATOM 1777 C C . THR A 1 245 ? 13.863 -5.410 -7.352 1.00 91.38 245 THR A C 1
ATOM 1779 O O . THR A 1 245 ? 13.943 -5.557 -6.136 1.00 91.38 245 THR A O 1
ATOM 1782 N N . ASN A 1 246 ? 13.965 -6.455 -8.171 1.00 90.56 246 ASN A N 1
ATOM 1783 C CA . ASN A 1 246 ? 14.067 -7.823 -7.675 1.00 90.56 246 ASN A CA 1
ATOM 1784 C C . ASN A 1 246 ? 15.468 -8.172 -7.135 1.00 90.56 246 ASN A C 1
ATOM 1786 O O . ASN A 1 246 ? 15.614 -9.141 -6.388 1.00 90.56 246 ASN A O 1
ATOM 1790 N N . ALA A 1 247 ? 16.495 -7.358 -7.420 1.00 89.88 247 ALA A N 1
ATOM 1791 C CA . ALA A 1 247 ? 17.805 -7.465 -6.768 1.00 89.88 247 ALA A CA 1
ATOM 1792 C C . ALA A 1 247 ? 17.724 -7.247 -5.243 1.00 89.88 247 ALA A C 1
ATOM 1794 O O . ALA A 1 247 ? 18.578 -7.732 -4.496 1.00 89.88 247 ALA A O 1
ATOM 1795 N N . PHE A 1 248 ? 16.660 -6.600 -4.758 1.00 86.62 248 PHE A N 1
ATOM 1796 C CA . PHE A 1 248 ? 16.329 -6.463 -3.340 1.00 86.62 248 PHE A CA 1
ATOM 1797 C C . PHE A 1 248 ? 15.671 -7.736 -2.778 1.00 86.62 248 PHE A C 1
ATOM 1799 O O . PHE A 1 248 ? 14.634 -7.685 -2.127 1.00 86.62 248 PHE A O 1
ATOM 1806 N N . GLY A 1 249 ? 16.283 -8.899 -3.016 1.00 86.81 249 GLY A N 1
ATOM 1807 C CA . GLY A 1 249 ? 15.874 -10.160 -2.397 1.00 86.81 249 GLY A CA 1
ATOM 1808 C C . GLY A 1 249 ? 14.619 -10.809 -2.981 1.00 86.81 249 GLY A C 1
ATOM 1809 O O . GLY A 1 249 ? 13.904 -11.465 -2.237 1.00 86.81 249 GLY A O 1
ATOM 1810 N N . GLY A 1 250 ? 14.336 -10.651 -4.274 1.00 92.56 250 GLY A N 1
ATOM 1811 C CA . GLY A 1 250 ? 13.157 -11.288 -4.871 1.00 92.56 250 GLY A CA 1
ATOM 1812 C C . GLY A 1 250 ? 11.833 -10.607 -4.504 1.00 92.56 250 GLY A C 1
ATOM 1813 O O . GLY A 1 250 ? 10.777 -11.213 -4.631 1.00 92.56 250 GLY A O 1
ATOM 1814 N N . VAL A 1 251 ? 11.874 -9.359 -4.020 1.00 95.06 251 VAL A N 1
ATOM 1815 C CA . VAL A 1 251 ? 10.713 -8.683 -3.417 1.00 95.06 251 VAL A CA 1
ATOM 1816 C C . VAL A 1 251 ? 9.486 -8.592 -4.331 1.00 95.06 251 VAL A C 1
ATOM 1818 O O . VAL A 1 251 ? 8.370 -8.592 -3.823 1.00 95.06 251 VAL A O 1
ATOM 1821 N N . LEU A 1 252 ? 9.656 -8.524 -5.657 1.00 96.81 252 LEU A N 1
ATOM 1822 C CA . LEU A 1 252 ? 8.518 -8.490 -6.582 1.00 96.81 252 LEU A CA 1
ATOM 1823 C C . LEU A 1 252 ? 7.779 -9.830 -6.598 1.00 96.81 252 LEU A C 1
ATOM 1825 O O . LEU A 1 252 ? 6.551 -9.843 -6.560 1.00 96.81 252 LEU A O 1
ATOM 1829 N N . ASP A 1 253 ? 8.531 -10.932 -6.583 1.00 96.44 253 ASP A N 1
ATOM 1830 C CA . ASP A 1 253 ? 7.977 -12.284 -6.516 1.00 96.44 253 ASP A CA 1
ATOM 1831 C C . ASP A 1 253 ? 7.265 -12.497 -5.156 1.00 96.44 253 ASP A C 1
ATOM 1833 O O . ASP A 1 253 ? 6.133 -12.975 -5.104 1.00 96.44 253 ASP A O 1
ATOM 1837 N N . GLU A 1 254 ? 7.870 -12.036 -4.054 1.00 97.75 254 GLU A N 1
ATOM 1838 C CA . GLU A 1 254 ? 7.286 -12.118 -2.702 1.00 97.75 254 GLU A CA 1
ATOM 1839 C C . GLU A 1 254 ? 5.994 -11.291 -2.558 1.00 97.75 254 GLU A C 1
ATOM 1841 O O . GLU A 1 254 ? 5.015 -11.743 -1.956 1.00 97.75 254 GLU A O 1
ATOM 1846 N N . LYS A 1 255 ? 5.958 -10.085 -3.141 1.00 98.38 255 LYS A N 1
ATOM 1847 C CA . LYS A 1 255 ? 4.751 -9.247 -3.177 1.00 98.38 255 LYS A CA 1
ATOM 1848 C C . LYS A 1 255 ? 3.651 -9.873 -4.025 1.00 98.38 255 LYS A C 1
ATOM 1850 O O . LYS A 1 255 ? 2.496 -9.836 -3.607 1.00 98.38 255 LYS A O 1
ATOM 1855 N N . LEU A 1 256 ? 3.989 -10.476 -5.167 1.00 98.31 256 LEU A N 1
ATOM 1856 C CA . LEU A 1 256 ? 3.010 -11.158 -6.015 1.00 98.31 256 LEU A CA 1
ATOM 1857 C C . LEU A 1 256 ? 2.313 -12.298 -5.259 1.00 98.31 256 LEU A C 1
ATOM 1859 O O . LEU A 1 256 ? 1.092 -12.428 -5.341 1.00 98.31 256 LEU A O 1
ATOM 1863 N N . GLU A 1 257 ? 3.052 -13.086 -4.475 1.00 98.50 257 GLU A N 1
ATOM 1864 C CA . GLU A 1 257 ? 2.447 -14.132 -3.644 1.00 98.50 257 GLU A CA 1
ATOM 1865 C C . GLU A 1 257 ? 1.472 -13.576 -2.594 1.00 98.50 257 GLU A C 1
ATOM 1867 O O . GLU A 1 257 ? 0.426 -14.177 -2.331 1.00 98.50 257 GLU A O 1
ATOM 1872 N N . ALA A 1 258 ? 1.799 -12.440 -1.973 1.00 98.69 258 ALA A N 1
ATOM 1873 C CA . ALA A 1 258 ? 0.906 -11.781 -1.023 1.00 98.69 258 ALA A CA 1
ATOM 1874 C C . ALA A 1 258 ? -0.338 -11.192 -1.706 1.00 98.69 258 ALA A C 1
ATOM 1876 O O . ALA A 1 258 ? -1.438 -11.305 -1.166 1.00 98.69 258 ALA A O 1
ATOM 1877 N N . GLU A 1 259 ? -0.190 -10.614 -2.901 1.00 98.75 259 GLU A N 1
ATOM 1878 C CA . GLU A 1 259 ? -1.316 -10.148 -3.714 1.00 98.75 259 GLU A CA 1
ATOM 1879 C C . GLU A 1 259 ? -2.267 -11.300 -4.057 1.00 98.75 259 GLU A C 1
ATOM 1881 O O . GLU A 1 259 ? -3.475 -11.182 -3.870 1.00 98.75 259 GLU A O 1
ATOM 1886 N N . GLN A 1 260 ? -1.739 -12.439 -4.510 1.00 98.75 260 GLN A N 1
ATOM 1887 C CA . GLN A 1 260 ? -2.544 -13.625 -4.818 1.00 98.75 260 GLN A CA 1
ATOM 1888 C C . GLN A 1 260 ? -3.289 -14.145 -3.585 1.00 98.75 260 GLN A C 1
ATOM 1890 O O . GLN A 1 260 ? -4.462 -14.508 -3.675 1.00 98.75 260 GLN A O 1
ATOM 1895 N N . TYR A 1 261 ? -2.636 -14.128 -2.421 1.00 98.81 261 TYR A N 1
ATOM 1896 C CA . TYR A 1 261 ? -3.275 -14.494 -1.163 1.00 98.81 261 TYR A CA 1
ATOM 1897 C C . TYR A 1 261 ? -4.407 -13.532 -0.784 1.00 98.81 261 TYR A C 1
ATOM 1899 O O . TYR A 1 261 ? -5.489 -13.981 -0.415 1.00 98.81 261 TYR A O 1
ATOM 1907 N N . LEU A 1 262 ? -4.193 -12.219 -0.930 1.00 98.81 262 LEU A N 1
ATOM 1908 C CA . LEU A 1 262 ? -5.220 -11.201 -0.693 1.00 98.81 262 LEU A CA 1
ATOM 1909 C C . LEU A 1 262 ? -6.433 -11.411 -1.603 1.00 98.81 262 LEU A C 1
ATOM 1911 O O . LEU A 1 262 ? -7.564 -11.414 -1.123 1.00 98.81 262 LEU A O 1
ATOM 1915 N N . ARG A 1 263 ? -6.203 -11.675 -2.891 1.00 98.62 263 ARG A N 1
ATOM 1916 C CA . ARG A 1 263 ? -7.269 -11.960 -3.863 1.00 98.62 263 ARG A CA 1
ATOM 1917 C C . ARG A 1 263 ? -8.093 -13.190 -3.487 1.00 98.62 263 ARG A C 1
ATOM 1919 O O . ARG A 1 263 ? -9.306 -13.190 -3.656 1.00 98.62 263 ARG A O 1
ATOM 1926 N N . ALA A 1 264 ? -7.442 -14.226 -2.963 1.00 98.56 264 ALA A N 1
ATOM 1927 C CA . ALA A 1 264 ? -8.098 -15.456 -2.525 1.00 98.56 264 ALA A CA 1
ATOM 1928 C C . ALA A 1 264 ? -8.737 -15.354 -1.124 1.00 98.56 264 ALA A C 1
ATOM 1930 O O . ALA A 1 264 ? -9.409 -16.287 -0.690 1.00 98.56 264 ALA A O 1
ATOM 1931 N N . SER A 1 265 ? -8.523 -14.249 -0.402 1.00 98.25 265 SER A N 1
ATOM 1932 C CA . SER A 1 265 ? -8.876 -14.126 1.018 1.00 98.25 265 SER A CA 1
ATOM 1933 C C . SER A 1 265 ? -10.373 -13.939 1.288 1.00 98.25 265 SER A C 1
ATOM 1935 O O . SER A 1 265 ? -10.829 -14.206 2.402 1.00 98.25 265 SER A O 1
ATOM 1937 N N . GLY A 1 266 ? -11.125 -13.474 0.284 1.00 97.25 266 GLY A N 1
ATOM 1938 C CA . GLY A 1 266 ? -12.535 -13.094 0.404 1.00 97.25 266 GLY A CA 1
ATOM 1939 C C . GLY A 1 266 ? -12.782 -11.704 1.006 1.00 97.25 266 GLY A C 1
ATOM 1940 O O . GLY A 1 266 ? -13.939 -11.313 1.127 1.00 97.25 266 GLY A O 1
ATOM 1941 N N . LEU A 1 267 ? -11.735 -10.957 1.377 1.00 98.12 267 LEU A N 1
ATOM 1942 C CA . LEU A 1 267 ? -11.854 -9.544 1.754 1.00 98.12 267 LEU A CA 1
ATOM 1943 C C . LEU A 1 267 ? -12.130 -8.683 0.518 1.00 98.12 267 LEU A C 1
ATOM 1945 O O . LEU A 1 267 ? -11.553 -8.934 -0.540 1.00 98.12 267 LEU A O 1
ATOM 1949 N N . ASP A 1 268 ? -12.916 -7.616 0.671 1.00 98.50 268 ASP A N 1
ATOM 1950 C CA . ASP A 1 268 ? -12.897 -6.535 -0.312 1.00 98.50 268 ASP A CA 1
ATOM 1951 C C . ASP A 1 268 ? -11.524 -5.852 -0.258 1.00 98.50 268 ASP A C 1
ATOM 1953 O O . ASP A 1 268 ? -11.103 -5.328 0.781 1.00 98.50 268 ASP A O 1
ATOM 1957 N N . TYR A 1 269 ? -10.807 -5.888 -1.379 1.00 98.75 269 TYR A N 1
ATOM 1958 C CA . TYR A 1 269 ? -9.449 -5.382 -1.471 1.00 98.75 269 TYR A CA 1
ATOM 1959 C C . TYR A 1 269 ? -9.269 -4.301 -2.530 1.00 98.75 269 TYR A C 1
ATOM 1961 O O . TYR A 1 269 ? -9.984 -4.252 -3.526 1.00 98.75 269 TYR A O 1
ATOM 1969 N N . THR A 1 270 ? -8.223 -3.500 -2.350 1.00 98.81 270 THR A N 1
ATOM 1970 C CA . THR A 1 270 ? -7.636 -2.678 -3.413 1.00 98.81 270 THR A CA 1
ATOM 1971 C C . THR A 1 270 ? -6.126 -2.877 -3.395 1.00 98.81 270 THR A C 1
ATOM 1973 O O . THR A 1 270 ? -5.485 -2.658 -2.367 1.00 98.81 270 THR A O 1
ATOM 1976 N N . ILE A 1 271 ? -5.526 -3.275 -4.515 1.00 98.88 271 ILE A N 1
ATOM 1977 C CA . ILE A 1 271 ? -4.064 -3.359 -4.643 1.00 98.88 271 ILE A CA 1
ATOM 1978 C C . ILE A 1 271 ? -3.587 -2.145 -5.431 1.00 98.88 271 ILE A C 1
ATOM 1980 O O . ILE A 1 271 ? -4.000 -1.925 -6.563 1.00 98.88 271 ILE A O 1
ATOM 1984 N N . ILE A 1 272 ? -2.690 -1.362 -4.845 1.00 98.88 272 ILE A N 1
ATOM 1985 C CA . ILE A 1 272 ? -2.076 -0.205 -5.492 1.00 98.88 272 ILE A CA 1
ATOM 1986 C C . ILE A 1 272 ? -0.646 -0.585 -5.846 1.00 98.88 272 ILE A C 1
ATOM 1988 O O . ILE A 1 272 ? 0.168 -0.850 -4.963 1.00 98.88 272 ILE A O 1
ATOM 1992 N N . ARG A 1 273 ? -0.330 -0.607 -7.137 1.00 98.69 273 ARG A N 1
ATOM 1993 C CA . ARG A 1 273 ? 0.989 -0.911 -7.694 1.00 98.69 273 ARG A CA 1
ATOM 1994 C C . ARG A 1 273 ? 1.638 0.385 -8.193 1.00 98.69 273 ARG A C 1
ATOM 1996 O O . ARG A 1 273 ? 1.462 0.757 -9.351 1.00 98.69 273 ARG A O 1
ATOM 2003 N N . PRO A 1 274 ? 2.350 1.129 -7.333 1.00 98.50 274 PRO A N 1
ATOM 2004 C CA . PRO A 1 274 ? 3.053 2.327 -7.760 1.00 98.50 274 PRO A CA 1
ATOM 2005 C C . PRO A 1 274 ? 4.303 1.997 -8.581 1.00 98.50 274 PRO A C 1
ATOM 2007 O O . PRO A 1 274 ? 4.911 0.936 -8.412 1.00 98.50 274 PRO A O 1
ATOM 2010 N N . GLY A 1 275 ? 4.712 2.947 -9.423 1.00 97.75 275 GLY A N 1
ATOM 2011 C CA . GLY A 1 275 ? 6.056 3.001 -9.996 1.00 97.75 275 GLY A CA 1
ATOM 2012 C C . GLY A 1 275 ? 7.148 3.310 -8.965 1.00 97.75 275 GLY A C 1
ATOM 2013 O O . GLY A 1 275 ? 6.940 3.256 -7.750 1.00 97.75 275 GLY A O 1
ATOM 2014 N N . GLY A 1 276 ? 8.334 3.671 -9.457 1.00 96.94 276 GLY A N 1
ATOM 2015 C CA . GLY A 1 276 ? 9.483 4.034 -8.629 1.00 96.94 276 GLY A CA 1
ATOM 2016 C C . GLY A 1 276 ? 9.154 5.156 -7.640 1.00 96.94 276 GLY A C 1
ATOM 2017 O O . GLY A 1 276 ? 8.771 6.257 -8.028 1.00 96.94 276 GLY A O 1
ATOM 2018 N N . LEU A 1 277 ? 9.283 4.880 -6.341 1.00 97.44 277 LEU A N 1
ATOM 2019 C CA . LEU A 1 277 ? 8.845 5.810 -5.302 1.00 97.44 277 LEU A CA 1
ATOM 2020 C C . LEU A 1 277 ? 9.851 6.944 -5.062 1.00 97.44 277 LEU A C 1
ATOM 2022 O O . LEU A 1 277 ? 10.939 6.717 -4.521 1.00 97.44 277 LEU A O 1
ATOM 2026 N N . LYS A 1 278 ? 9.404 8.179 -5.278 1.00 97.69 278 LYS A N 1
ATOM 2027 C CA . LYS A 1 278 ? 10.139 9.423 -5.006 1.00 97.69 278 LYS A CA 1
ATOM 2028 C C . LYS A 1 278 ? 9.754 10.046 -3.660 1.00 97.69 278 LYS A C 1
ATOM 2030 O O . LYS A 1 278 ? 8.703 9.735 -3.091 1.00 97.69 278 LYS A O 1
ATOM 2035 N N . GLY A 1 279 ? 10.649 10.835 -3.072 1.00 96.31 279 GLY A N 1
ATOM 2036 C CA . GLY A 1 279 ? 10.418 11.519 -1.789 1.00 96.31 279 GLY A CA 1
ATOM 2037 C C . GLY A 1 279 ? 9.921 12.957 -1.950 1.00 96.31 279 GLY A C 1
ATOM 2038 O O . GLY A 1 279 ? 9.352 13.523 -1.016 1.00 96.31 279 GLY A O 1
ATOM 2039 N N . GLU A 1 280 ? 10.153 13.509 -3.132 1.00 97.38 280 GLU A N 1
ATOM 2040 C CA . GLU A 1 280 ? 9.828 14.847 -3.584 1.00 97.38 280 GLU A CA 1
ATOM 2041 C C . GLU A 1 280 ? 8.315 15.027 -3.747 1.00 97.38 280 GLU A C 1
ATOM 2043 O O . GLU A 1 280 ? 7.569 14.058 -3.920 1.00 97.38 280 GLU A O 1
ATOM 2048 N N . ALA A 1 281 ? 7.866 16.282 -3.704 1.00 96.88 281 ALA A N 1
ATOM 2049 C CA . ALA A 1 281 ? 6.500 16.638 -4.067 1.00 96.88 281 ALA A CA 1
ATOM 2050 C C . ALA A 1 281 ? 6.206 16.214 -5.522 1.00 96.88 281 ALA A C 1
ATOM 2052 O O . ALA A 1 281 ? 7.135 16.163 -6.335 1.00 96.88 281 ALA A O 1
ATOM 2053 N N . PRO A 1 282 ? 4.943 15.902 -5.858 1.00 96.88 282 PRO A N 1
ATOM 2054 C CA . PRO A 1 282 ? 4.593 15.487 -7.208 1.00 96.88 282 PRO A CA 1
ATOM 2055 C C . PRO A 1 282 ? 4.911 16.578 -8.227 1.00 96.88 282 PRO A C 1
ATOM 2057 O O . PRO A 1 282 ? 4.539 17.736 -8.033 1.00 96.88 282 PRO A O 1
ATOM 2060 N N . ALA A 1 283 ? 5.603 16.197 -9.301 1.00 95.81 283 ALA A N 1
ATOM 2061 C CA . ALA A 1 283 ? 5.908 17.102 -10.407 1.00 95.81 283 ALA A CA 1
ATOM 2062 C C . ALA A 1 283 ? 4.755 17.162 -11.416 1.00 95.81 283 ALA A C 1
ATOM 2064 O O . ALA A 1 283 ? 4.479 18.213 -11.982 1.00 95.81 283 ALA A O 1
ATOM 2065 N N . GLU A 1 284 ? 4.070 16.035 -11.597 1.00 97.06 284 GLU A N 1
ATOM 2066 C CA . GLU A 1 284 ? 2.967 15.864 -12.536 1.00 97.06 284 GLU A CA 1
ATOM 2067 C C . GLU A 1 284 ? 1.783 15.163 -11.849 1.00 97.06 284 GLU A C 1
ATOM 2069 O O . GLU A 1 284 ? 1.955 14.529 -10.802 1.00 97.06 284 GLU A O 1
ATOM 2074 N N . PRO A 1 285 ? 0.567 15.251 -12.412 1.00 97.38 285 PRO A N 1
ATOM 2075 C CA . PRO A 1 285 ? -0.586 14.526 -11.896 1.00 97.38 285 PRO A CA 1
ATOM 2076 C C . PRO A 1 285 ? -0.408 13.003 -11.949 1.00 97.38 285 PRO A C 1
ATOM 2078 O O . PRO A 1 285 ? 0.345 12.475 -12.773 1.00 97.38 285 PRO A O 1
ATOM 2081 N N . VAL A 1 286 ? -1.158 12.283 -11.110 1.00 97.81 286 VAL A N 1
ATOM 2082 C CA . VAL A 1 286 ? -1.187 10.816 -11.156 1.00 97.81 286 VAL A CA 1
ATOM 2083 C C . VAL A 1 286 ? -1.865 10.336 -12.439 1.00 97.81 286 VAL A C 1
ATOM 2085 O O . VAL A 1 286 ? -2.918 10.839 -12.829 1.00 97.81 286 VAL A O 1
ATOM 2088 N N . MET A 1 287 ? -1.246 9.356 -13.084 1.00 97.06 287 MET A N 1
ATOM 2089 C CA . MET A 1 287 ? -1.776 8.586 -14.198 1.00 97.06 287 MET A CA 1
ATOM 2090 C C . MET A 1 287 ? -2.099 7.182 -13.693 1.00 97.06 287 MET A C 1
ATOM 2092 O O . MET A 1 287 ? -1.238 6.513 -13.117 1.00 97.06 287 MET A O 1
ATOM 2096 N N . PHE A 1 288 ? -3.335 6.749 -13.920 1.00 97.06 288 PHE A N 1
ATOM 2097 C CA . PHE A 1 288 ? -3.796 5.404 -13.601 1.00 97.06 288 PHE A CA 1
ATOM 2098 C C . PHE A 1 288 ? -3.716 4.525 -14.834 1.00 97.06 288 PHE A C 1
ATOM 2100 O O . PHE A 1 288 ? -3.986 4.977 -15.946 1.00 97.06 288 PHE A O 1
ATOM 2107 N N . SER A 1 289 ? -3.400 3.256 -14.626 1.00 95.50 289 SER A N 1
ATOM 2108 C CA . SER A 1 289 ? -3.480 2.247 -15.665 1.00 95.50 289 SER A CA 1
ATOM 2109 C C . SER A 1 289 ? -4.009 0.930 -15.116 1.00 95.50 289 SER A C 1
ATOM 2111 O O . SER A 1 289 ? -4.044 0.695 -13.904 1.00 95.50 289 SER A O 1
ATOM 2113 N N . LYS A 1 290 ? -4.447 0.074 -16.039 1.00 93.00 290 LYS A N 1
ATOM 2114 C CA . LYS A 1 290 ? -4.921 -1.275 -15.726 1.00 93.00 290 LYS A CA 1
ATOM 2115 C C . LYS A 1 290 ? -3.764 -2.161 -15.272 1.00 93.00 290 LYS A C 1
ATOM 2117 O O . LYS A 1 290 ? -2.604 -1.878 -15.560 1.00 93.00 290 LYS A O 1
ATOM 2122 N N . GLU A 1 291 ? -4.103 -3.252 -14.602 1.00 95.62 291 GLU A N 1
ATOM 2123 C CA . GLU A 1 291 ? -3.141 -4.276 -14.204 1.00 95.62 291 GLU A CA 1
ATOM 2124 C C . GLU A 1 291 ? -2.237 -4.721 -15.368 1.00 95.62 291 GLU A C 1
ATOM 2126 O O . GLU A 1 291 ? -2.715 -4.971 -16.476 1.00 95.62 291 GLU A O 1
ATOM 2131 N N . ASP A 1 292 ? -0.939 -4.844 -15.080 1.00 95.69 292 ASP A N 1
ATOM 2132 C CA . ASP A 1 292 ? 0.103 -5.373 -15.957 1.00 95.69 292 ASP A CA 1
ATOM 2133 C C . ASP A 1 292 ? 0.344 -4.565 -17.246 1.00 95.69 292 ASP A C 1
ATOM 2135 O O . ASP A 1 292 ? 0.704 -5.110 -18.299 1.00 95.69 292 ASP A O 1
ATOM 2139 N N . THR A 1 293 ? 0.199 -3.240 -17.165 1.00 94.50 293 THR A N 1
ATOM 2140 C CA . THR A 1 293 ? 0.390 -2.330 -18.309 1.00 94.50 293 THR A CA 1
ATOM 2141 C C . THR A 1 293 ? 1.500 -1.295 -18.111 1.00 94.50 293 THR A C 1
ATOM 2143 O O . THR A 1 293 ? 1.939 -0.699 -19.096 1.00 94.50 293 THR A O 1
ATOM 2146 N N . LEU A 1 294 ? 1.983 -1.083 -16.880 1.00 94.00 294 LEU A N 1
ATOM 2147 C CA . LEU A 1 294 ? 3.093 -0.176 -16.572 1.00 94.00 294 LEU A CA 1
ATOM 2148 C C . LEU A 1 294 ? 4.396 -0.944 -16.335 1.00 94.00 294 LEU A C 1
ATOM 2150 O O . LEU A 1 294 ? 4.528 -1.698 -15.369 1.00 94.00 294 LEU A O 1
ATOM 2154 N N . TYR A 1 295 ? 5.398 -0.712 -17.190 1.00 92.88 295 TYR A N 1
ATOM 2155 C CA . TYR A 1 295 ? 6.715 -1.363 -17.075 1.00 92.88 295 TYR A CA 1
ATOM 2156 C C . TYR A 1 295 ? 7.832 -0.420 -16.624 1.00 92.88 295 TYR A C 1
ATOM 2158 O O . TYR A 1 295 ? 8.970 -0.845 -16.415 1.00 92.88 295 TYR A O 1
ATOM 2166 N N . SER A 1 296 ? 7.526 0.865 -16.467 1.00 94.69 296 SER A N 1
ATOM 2167 C CA . SER A 1 296 ? 8.415 1.854 -15.865 1.00 94.69 296 SER A CA 1
ATOM 2168 C C . SER A 1 296 ? 7.602 3.027 -15.305 1.00 94.69 296 SER A C 1
ATOM 2170 O O . SER A 1 296 ? 6.378 2.954 -15.233 1.00 94.69 296 SER A O 1
ATOM 2172 N N . GLY A 1 297 ? 8.287 4.095 -14.904 1.00 95.94 297 GLY A N 1
ATOM 2173 C CA . GLY A 1 297 ? 7.683 5.301 -14.358 1.00 95.94 297 GLY A CA 1
ATOM 2174 C C . GLY A 1 297 ? 7.956 5.462 -12.872 1.00 95.94 297 GLY A C 1
ATOM 2175 O O . GLY A 1 297 ? 8.346 4.527 -12.167 1.00 95.94 297 GLY A O 1
ATOM 2176 N N . GLU A 1 298 ? 7.771 6.685 -12.406 1.00 97.31 298 GLU A N 1
ATOM 2177 C CA . GLU A 1 298 ? 8.060 7.103 -11.041 1.00 97.31 298 GLU A CA 1
ATOM 2178 C C . GLU A 1 298 ? 6.875 7.869 -10.472 1.00 97.31 298 GLU A C 1
ATOM 2180 O O . GLU A 1 298 ? 6.083 8.453 -11.206 1.00 97.31 298 GLU A O 1
ATOM 2185 N N . ILE A 1 299 ? 6.747 7.889 -9.150 1.00 98.44 299 ILE A N 1
ATOM 2186 C CA . ILE A 1 299 ? 5.653 8.582 -8.478 1.00 98.44 299 ILE A CA 1
ATOM 2187 C C . ILE A 1 299 ? 6.070 9.081 -7.101 1.00 98.44 299 ILE A C 1
ATOM 2189 O O . ILE A 1 299 ? 6.752 8.389 -6.339 1.00 98.44 299 ILE A O 1
ATOM 2193 N N . SER A 1 300 ? 5.647 10.295 -6.761 1.00 98.56 300 SER A N 1
ATOM 2194 C CA . SER A 1 300 ? 5.768 10.828 -5.412 1.00 98.56 300 SER A CA 1
ATOM 2195 C C . SER A 1 300 ? 5.007 9.967 -4.406 1.00 98.56 300 SER A C 1
ATOM 2197 O O . SER A 1 300 ? 3.844 9.604 -4.602 1.00 98.56 300 SER A O 1
ATOM 2199 N N . ARG A 1 301 ? 5.631 9.709 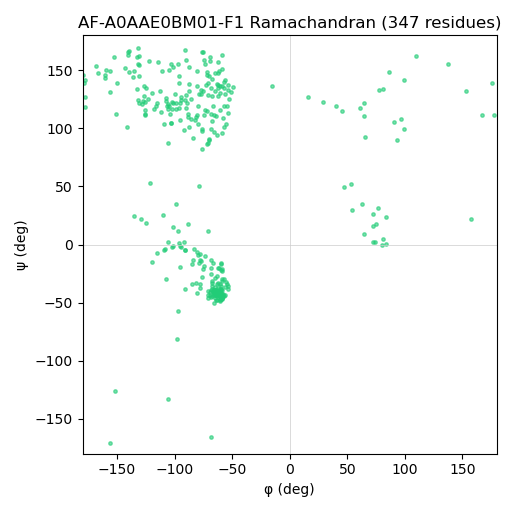-3.252 1.00 98.62 301 ARG A N 1
ATOM 2200 C CA . ARG A 1 301 ? 4.947 9.079 -2.115 1.00 98.62 301 ARG A CA 1
ATOM 2201 C C . ARG A 1 301 ? 3.732 9.874 -1.623 1.00 98.62 301 ARG A C 1
ATOM 2203 O O . ARG A 1 301 ? 2.880 9.270 -0.978 1.00 98.62 301 ARG A O 1
ATOM 2210 N N . ASP A 1 302 ? 3.638 11.174 -1.915 1.00 98.56 302 ASP A N 1
ATOM 2211 C CA . ASP A 1 302 ? 2.446 11.976 -1.610 1.00 98.56 302 ASP A CA 1
ATOM 2212 C C . ASP A 1 302 ? 1.250 11.579 -2.473 1.00 98.56 302 ASP A C 1
ATOM 2214 O O . ASP A 1 302 ? 0.159 11.381 -1.942 1.00 98.56 302 ASP A O 1
ATOM 2218 N N . LEU A 1 303 ? 1.456 11.365 -3.777 1.00 98.62 303 LEU A N 1
ATOM 2219 C CA . LEU A 1 303 ? 0.395 10.862 -4.652 1.00 98.62 303 LEU A CA 1
ATOM 2220 C C . LEU A 1 303 ? -0.007 9.440 -4.271 1.00 98.62 303 LEU A C 1
ATOM 2222 O O . LEU A 1 303 ? -1.196 9.161 -4.159 1.00 98.62 303 LEU A O 1
ATOM 2226 N N . VAL A 1 304 ? 0.959 8.560 -3.985 1.00 98.81 304 VAL A N 1
ATOM 2227 C CA . VAL A 1 304 ? 0.648 7.199 -3.512 1.00 98.81 304 VAL A CA 1
ATOM 2228 C C . VAL A 1 304 ? -0.199 7.246 -2.243 1.00 98.81 304 VAL A C 1
ATOM 2230 O O . VAL A 1 304 ? -1.184 6.518 -2.138 1.00 98.81 304 VAL A O 1
ATOM 2233 N N . ALA A 1 305 ? 0.147 8.112 -1.289 1.00 98.81 305 ALA A N 1
ATOM 2234 C CA . ALA A 1 305 ? -0.616 8.272 -0.059 1.00 98.81 305 ALA A CA 1
ATOM 2235 C C . ALA A 1 305 ? -2.031 8.808 -0.299 1.00 98.81 305 ALA A C 1
ATOM 2237 O O . ALA A 1 305 ? -2.975 8.277 0.285 1.00 98.81 305 ALA A O 1
ATOM 2238 N N . ALA A 1 306 ? -2.185 9.811 -1.167 1.00 98.62 306 ALA A N 1
ATOM 2239 C CA . ALA A 1 306 ? -3.484 10.389 -1.500 1.00 98.62 306 ALA A CA 1
ATOM 2240 C C . ALA A 1 306 ? -4.397 9.361 -2.184 1.00 98.62 306 ALA A C 1
ATOM 2242 O O . ALA A 1 306 ? -5.529 9.165 -1.744 1.00 98.62 306 ALA A O 1
ATOM 2243 N N . VAL A 1 307 ? -3.879 8.644 -3.189 1.00 98.69 307 VAL A N 1
ATOM 2244 C CA . VAL A 1 307 ? -4.609 7.571 -3.883 1.00 98.69 307 VAL A CA 1
ATOM 2245 C C . VAL A 1 307 ? -4.992 6.462 -2.907 1.00 98.69 307 VAL A C 1
ATOM 2247 O O . VAL A 1 307 ? -6.137 6.024 -2.895 1.00 98.69 307 VAL A O 1
ATOM 2250 N N . THR A 1 308 ? -4.066 6.045 -2.039 1.00 98.81 308 THR A N 1
ATOM 2251 C CA . THR A 1 308 ? -4.333 5.020 -1.017 1.00 98.81 308 THR A CA 1
ATOM 2252 C C . THR A 1 308 ? -5.439 5.453 -0.062 1.00 98.81 308 THR A C 1
ATOM 2254 O O . THR A 1 308 ? -6.334 4.666 0.232 1.00 98.81 308 THR A O 1
ATOM 2257 N N . ALA A 1 309 ? -5.400 6.698 0.415 1.00 98.50 309 ALA A N 1
ATOM 2258 C CA . ALA A 1 309 ? -6.397 7.220 1.338 1.00 98.50 309 ALA A CA 1
ATOM 2259 C C . ALA A 1 309 ? -7.785 7.360 0.697 1.00 98.50 309 ALA A C 1
ATOM 2261 O O . ALA A 1 309 ? -8.771 7.167 1.398 1.00 98.50 309 ALA A O 1
ATOM 2262 N N . ASP A 1 310 ? -7.885 7.674 -0.598 1.00 98.12 310 ASP A N 1
ATOM 2263 C CA . ASP A 1 310 ? -9.178 7.733 -1.296 1.00 98.12 310 ASP A CA 1
ATOM 2264 C C . ASP A 1 310 ? -9.710 6.348 -1.658 1.00 98.12 310 ASP A C 1
ATOM 2266 O O . ASP A 1 310 ? -10.906 6.103 -1.518 1.00 98.12 310 ASP A O 1
ATOM 2270 N N . ALA A 1 311 ? -8.830 5.423 -2.050 1.00 98.06 311 ALA A N 1
ATOM 2271 C CA . ALA A 1 311 ? -9.200 4.049 -2.380 1.00 98.06 311 ALA A CA 1
ATOM 2272 C C . ALA A 1 311 ? -9.876 3.320 -1.208 1.00 98.06 311 ALA A C 1
ATOM 2274 O O . ALA A 1 311 ? -10.767 2.504 -1.427 1.00 98.06 311 ALA A O 1
ATOM 2275 N N . VAL A 1 312 ? -9.513 3.650 0.039 1.00 98.31 312 VAL A N 1
ATOM 2276 C CA . VAL A 1 312 ? -10.185 3.111 1.235 1.00 98.31 312 VAL A CA 1
ATOM 2277 C C . VAL A 1 312 ? -11.699 3.339 1.184 1.00 98.31 312 VAL A C 1
ATOM 2279 O O . VAL A 1 312 ? -12.440 2.452 1.582 1.00 98.31 312 VAL A O 1
ATOM 2282 N N . PHE A 1 313 ? -12.158 4.485 0.675 1.00 96.69 313 PHE A N 1
ATOM 2283 C CA . PHE A 1 313 ? -13.568 4.896 0.713 1.00 96.69 313 PHE A CA 1
ATOM 2284 C C . PHE A 1 313 ? -14.279 4.777 -0.634 1.00 96.69 313 PHE A C 1
ATOM 2286 O O . PHE A 1 313 ? -15.434 5.176 -0.739 1.00 96.69 313 PHE A O 1
ATOM 2293 N N . SER A 1 314 ? -13.603 4.285 -1.673 1.00 95.81 314 SER A N 1
ATOM 2294 C CA . SER A 1 314 ? -14.163 4.232 -3.021 1.00 95.81 314 SER A CA 1
ATOM 2295 C C . SER A 1 314 ? -14.604 2.810 -3.381 1.00 95.81 314 SER A C 1
ATOM 2297 O O . SER A 1 314 ? -13.740 1.946 -3.594 1.00 95.81 314 SER A O 1
ATOM 2299 N N . PRO A 1 315 ? -15.922 2.563 -3.534 1.00 95.00 315 PRO A N 1
ATOM 2300 C CA . PRO A 1 315 ? -16.441 1.276 -3.993 1.00 95.00 315 PRO A CA 1
ATOM 2301 C C . PRO A 1 315 ? -15.907 0.876 -5.372 1.00 95.00 315 PRO A C 1
ATOM 2303 O O . PRO A 1 315 ? -15.703 -0.310 -5.619 1.00 95.00 315 PRO A O 1
ATOM 2306 N N . ALA A 1 316 ? -15.599 1.850 -6.236 1.00 96.38 316 ALA A N 1
ATOM 2307 C CA . ALA A 1 316 ? -15.048 1.619 -7.573 1.00 96.38 316 ALA A CA 1
ATOM 2308 C C . ALA A 1 316 ? -13.676 0.924 -7.554 1.00 96.38 316 ALA A C 1
ATOM 2310 O O . ALA A 1 316 ? -13.274 0.308 -8.536 1.00 96.38 316 ALA A O 1
ATOM 2311 N N . THR A 1 317 ? -12.962 0.974 -6.426 1.00 97.12 317 THR A N 1
ATOM 2312 C CA . THR A 1 317 ? -11.666 0.299 -6.275 1.00 97.12 317 THR A CA 1
ATOM 2313 C C . THR A 1 317 ? -11.777 -1.118 -5.707 1.00 97.12 317 THR A C 1
ATOM 2315 O O . THR A 1 317 ? -10.761 -1.777 -5.495 1.00 97.12 317 THR A O 1
ATOM 2318 N N . SER A 1 318 ? -12.994 -1.601 -5.452 1.00 97.75 318 SER A N 1
ATOM 2319 C CA . SER A 1 318 ? -13.235 -2.918 -4.861 1.00 97.75 318 SER A CA 1
ATOM 2320 C C . SER A 1 318 ? -12.832 -4.049 -5.792 1.00 97.75 318 SER A C 1
ATOM 2322 O O . SER A 1 318 ? -13.235 -4.115 -6.956 1.00 97.75 318 SER A O 1
ATOM 2324 N N . ASN A 1 319 ? -12.014 -4.950 -5.257 1.00 98.06 319 ASN A N 1
ATOM 2325 C CA . ASN A 1 319 ? -11.364 -6.041 -5.974 1.00 98.06 319 ASN A CA 1
ATOM 2326 C C . ASN A 1 319 ? -10.556 -5.578 -7.201 1.00 98.06 319 ASN A C 1
ATOM 2328 O O . ASN A 1 319 ? -10.430 -6.323 -8.174 1.00 98.06 319 ASN A O 1
ATOM 2332 N N . GLN A 1 320 ? -10.018 -4.353 -7.167 1.00 98.12 320 GLN A N 1
ATOM 2333 C CA . GLN A 1 320 ? -9.229 -3.786 -8.262 1.00 98.12 320 GLN A CA 1
ATOM 2334 C C . GLN A 1 320 ? -7.728 -3.796 -7.974 1.00 98.12 320 GLN A C 1
ATOM 2336 O O . GLN A 1 320 ? -7.275 -3.740 -6.824 1.00 98.12 320 GLN A O 1
ATOM 2341 N N . VAL A 1 321 ? -6.956 -3.796 -9.062 1.00 98.44 321 VAL A N 1
ATOM 2342 C CA . VAL A 1 321 ? -5.525 -3.487 -9.062 1.00 98.44 321 VAL A CA 1
ATOM 2343 C C . VAL A 1 321 ? -5.299 -2.221 -9.865 1.00 98.44 321 VAL A C 1
ATOM 2345 O O . VAL A 1 321 ? -5.659 -2.146 -11.037 1.00 98.44 321 VAL A O 1
ATOM 2348 N N . LEU A 1 322 ? -4.712 -1.227 -9.209 1.00 97.94 322 LEU A N 1
ATOM 2349 C CA . LEU A 1 322 ? -4.463 0.096 -9.757 1.00 97.94 322 LEU A CA 1
ATOM 2350 C C . LEU A 1 322 ? -2.961 0.279 -9.932 1.00 97.94 322 LEU A C 1
ATOM 2352 O O . LEU A 1 322 ? -2.229 0.338 -8.941 1.00 97.94 322 LEU A O 1
ATOM 2356 N N . GLU A 1 323 ? -2.497 0.386 -11.173 1.00 98.38 323 GLU A N 1
ATOM 2357 C CA . GLU A 1 323 ? -1.110 0.753 -11.451 1.00 98.38 323 GLU A CA 1
ATOM 2358 C C . GLU A 1 323 ? -1.010 2.272 -11.574 1.00 98.38 323 GLU A C 1
ATOM 2360 O O . GLU A 1 323 ? -1.795 2.886 -12.297 1.00 98.38 323 GLU A O 1
ATOM 2365 N N . ILE A 1 324 ? -0.080 2.889 -10.838 1.00 98.50 324 ILE A N 1
ATOM 2366 C CA . ILE A 1 324 ? 0.008 4.353 -10.754 1.00 98.50 324 ILE A CA 1
ATOM 2367 C C . ILE A 1 324 ? 1.431 4.873 -10.940 1.00 98.50 324 ILE A C 1
ATOM 2369 O O . ILE A 1 324 ? 2.383 4.402 -10.314 1.00 98.50 324 ILE A O 1
ATOM 2373 N N . VAL A 1 325 ? 1.558 5.907 -11.766 1.00 98.25 325 VAL A N 1
ATOM 2374 C CA . VAL A 1 325 ? 2.792 6.676 -11.994 1.00 98.25 325 VAL A CA 1
ATOM 2375 C C . VAL A 1 325 ? 2.458 8.163 -12.113 1.00 98.25 325 VAL A C 1
ATOM 2377 O O . VAL A 1 325 ? 1.299 8.529 -12.284 1.00 98.25 325 VAL A O 1
ATOM 2380 N N . GLU A 1 326 ? 3.447 9.047 -12.034 1.00 97.75 326 GLU A N 1
ATOM 2381 C CA . GLU A 1 326 ? 3.272 10.425 -12.500 1.00 97.75 326 GLU A CA 1
ATOM 2382 C C . GLU A 1 326 ? 3.187 10.445 -14.028 1.00 97.75 326 GLU A C 1
ATOM 2384 O O . GLU A 1 326 ? 3.936 9.737 -14.715 1.00 97.75 326 GLU A O 1
ATOM 2389 N N . LYS A 1 327 ? 2.280 11.262 -14.571 1.00 96.50 327 LYS A N 1
ATOM 2390 C CA . LYS A 1 327 ? 2.134 11.438 -16.018 1.00 96.50 327 LYS A CA 1
ATOM 2391 C C . LYS A 1 327 ? 3.482 11.815 -16.641 1.00 96.50 327 LYS A C 1
ATOM 2393 O O . LYS A 1 327 ? 4.184 12.686 -16.143 1.00 96.50 327 LYS A O 1
ATOM 2398 N N . GLY A 1 328 ? 3.846 11.147 -17.735 1.00 94.06 328 GLY A N 1
ATOM 2399 C CA . GLY A 1 328 ? 5.091 11.425 -18.460 1.00 94.06 328 GLY A CA 1
ATOM 2400 C C . GLY A 1 328 ?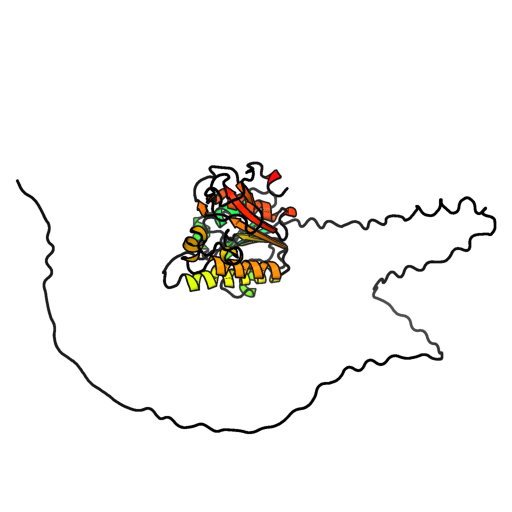 6.373 10.930 -17.778 1.00 94.06 328 GLY A C 1
ATOM 2401 O O . GLY A 1 328 ? 7.452 11.137 -18.324 1.00 94.06 328 GLY A O 1
ATOM 2402 N N . SER A 1 329 ? 6.287 10.251 -16.628 1.00 95.62 329 SER A N 1
ATOM 2403 C CA . SER A 1 329 ? 7.470 9.699 -15.942 1.00 95.62 329 SER A CA 1
ATOM 2404 C C . SER A 1 329 ? 7.987 8.389 -16.550 1.00 95.62 329 SER A C 1
ATOM 2406 O O . SER A 1 329 ? 9.104 7.964 -16.257 1.00 95.62 329 SER A O 1
ATOM 2408 N N . CYS A 1 330 ? 7.185 7.726 -17.382 1.00 93.88 330 CYS A N 1
ATOM 2409 C CA . CYS A 1 330 ? 7.571 6.476 -18.019 1.00 93.88 330 CYS A CA 1
ATOM 2410 C C . CYS A 1 330 ? 8.622 6.668 -19.115 1.00 93.88 330 CYS A C 1
ATOM 2412 O O . CYS A 1 330 ? 8.605 7.634 -19.877 1.00 93.88 330 CYS A O 1
ATOM 2414 N N . VAL A 1 331 ? 9.474 5.658 -19.278 1.00 91.06 331 VAL A N 1
ATOM 2415 C CA . VAL A 1 331 ? 10.327 5.516 -20.459 1.00 91.06 331 VAL A CA 1
ATOM 2416 C C . VAL A 1 331 ? 9.434 5.346 -21.702 1.00 91.06 331 VAL A C 1
ATOM 2418 O O . VAL A 1 331 ? 8.494 4.541 -21.664 1.00 91.06 331 VAL A O 1
ATOM 2421 N N . PRO A 1 332 ? 9.705 6.046 -22.821 1.00 88.94 332 PRO A N 1
ATOM 2422 C CA . PRO A 1 332 ? 8.917 5.905 -24.043 1.00 88.94 332 PRO A CA 1
ATOM 2423 C C . PRO A 1 332 ? 8.747 4.441 -24.480 1.00 88.94 332 PRO A C 1
ATOM 2425 O O . PRO A 1 332 ? 9.715 3.684 -24.532 1.00 88.94 332 PRO A O 1
ATOM 2428 N N . GLY A 1 333 ? 7.507 4.046 -24.785 1.00 85.06 333 GLY A N 1
ATOM 2429 C CA . GLY A 1 333 ? 7.161 2.687 -25.221 1.00 85.06 333 GLY A CA 1
ATOM 2430 C C . GLY A 1 333 ? 6.999 1.648 -24.104 1.00 85.06 333 GLY A C 1
ATOM 2431 O O . GLY A 1 333 ? 6.784 0.480 -24.409 1.00 85.06 333 GLY A O 1
ATOM 2432 N N . THR A 1 334 ? 7.089 2.039 -22.827 1.00 84.56 334 THR A N 1
ATOM 2433 C CA . THR A 1 334 ? 6.959 1.111 -21.679 1.00 84.56 334 THR A CA 1
ATOM 2434 C C . THR A 1 334 ? 5.669 1.279 -20.874 1.00 84.56 334 THR A C 1
ATOM 2436 O O . THR A 1 334 ? 5.424 0.511 -19.946 1.00 84.56 334 THR A O 1
ATOM 2439 N N . CYS A 1 335 ? 4.862 2.283 -21.218 1.00 87.31 335 CYS A N 1
ATOM 2440 C CA . CYS A 1 335 ? 3.572 2.580 -20.607 1.00 87.31 335 CYS A CA 1
ATOM 2441 C C . CYS A 1 335 ? 2.603 3.081 -21.688 1.00 87.31 335 CYS A C 1
ATOM 2443 O O . CYS A 1 335 ? 3.059 3.687 -22.667 1.00 87.31 335 CYS A O 1
ATOM 2445 N N . PRO A 1 336 ? 1.287 2.875 -21.520 1.00 88.94 336 PRO A N 1
ATOM 2446 C CA . PRO A 1 336 ? 0.285 3.545 -22.333 1.00 88.94 336 PRO A CA 1
ATOM 2447 C C . PRO A 1 336 ? 0.316 5.059 -22.080 1.00 88.94 336 PRO A C 1
ATOM 2449 O O . PRO A 1 336 ? 0.609 5.511 -20.972 1.00 88.94 336 PRO A O 1
ATOM 2452 N N . ASP A 1 337 ? 0.002 5.840 -23.112 1.00 87.44 337 ASP A N 1
ATOM 2453 C CA . ASP A 1 337 ? -0.165 7.290 -22.994 1.00 87.44 337 ASP A CA 1
ATOM 2454 C C . ASP A 1 337 ? -1.592 7.590 -22.522 1.00 87.44 337 ASP A C 1
ATOM 2456 O O . ASP A 1 337 ? -2.536 7.631 -23.314 1.00 87.44 337 ASP A O 1
ATOM 2460 N N . LEU A 1 338 ? -1.757 7.695 -21.203 1.00 90.62 338 LEU A N 1
ATOM 2461 C CA . LEU A 1 338 ? -3.035 7.967 -20.555 1.00 90.62 338 LEU A CA 1
ATOM 2462 C C . LEU A 1 338 ? -3.024 9.366 -19.925 1.00 90.62 338 LEU A C 1
ATOM 2464 O O . LEU A 1 338 ? -1.976 9.864 -19.495 1.00 90.62 338 LEU A O 1
ATOM 2468 N N . PRO A 1 339 ? -4.184 10.040 -19.847 1.00 91.31 339 PRO A N 1
ATOM 2469 C CA . PRO A 1 339 ? -4.266 11.304 -19.138 1.00 91.31 339 PRO A CA 1
ATOM 2470 C C . PRO A 1 339 ? -3.961 11.095 -17.649 1.00 91.31 339 PRO A C 1
ATOM 2472 O O . PRO A 1 339 ? -4.430 10.147 -17.023 1.00 91.31 339 PRO A O 1
ATOM 2475 N N . GLY A 1 340 ? -3.186 12.013 -17.075 1.00 92.00 340 GLY A N 1
ATOM 2476 C CA . GLY A 1 340 ? -3.100 12.162 -15.627 1.00 92.00 340 GLY A CA 1
ATOM 2477 C C . GLY A 1 340 ? -4.191 13.104 -15.123 1.00 92.00 340 GLY A C 1
ATOM 2478 O O . GLY A 1 340 ? -4.604 14.004 -15.857 1.00 92.00 340 GLY A O 1
ATOM 2479 N N . SER A 1 341 ? -4.625 12.936 -13.875 1.00 92.50 341 SER A N 1
ATOM 2480 C CA . SER A 1 341 ? -5.618 13.812 -13.247 1.00 92.50 341 SER A CA 1
ATOM 2481 C C . SER A 1 341 ? -5.120 14.373 -11.920 1.00 92.50 341 SER A C 1
ATOM 2483 O O . SER A 1 341 ? -4.711 13.631 -11.026 1.00 92.50 341 SER A O 1
ATOM 2485 N N . ALA A 1 342 ? -5.181 15.698 -11.780 1.00 93.19 342 ALA A N 1
ATOM 2486 C CA . ALA A 1 342 ? -5.019 16.377 -10.493 1.00 93.19 342 ALA A CA 1
ATOM 2487 C C . ALA A 1 342 ? -6.347 16.446 -9.717 1.00 93.19 342 ALA A C 1
ATOM 2489 O O . ALA A 1 342 ? -6.349 16.688 -8.511 1.00 93.19 342 ALA A O 1
ATOM 2490 N N . ASP A 1 343 ? -7.467 16.228 -10.409 1.00 94.44 343 ASP A N 1
ATOM 2491 C CA . ASP A 1 343 ? -8.793 16.164 -9.815 1.00 94.44 343 ASP A CA 1
ATOM 2492 C C . ASP A 1 343 ? -9.020 14.775 -9.208 1.00 94.44 343 ASP A C 1
ATOM 2494 O O . ASP A 1 343 ? -9.166 13.778 -9.924 1.00 94.44 343 ASP A O 1
ATOM 2498 N N . ARG A 1 344 ? -9.048 14.734 -7.872 1.00 93.94 344 ARG A N 1
ATOM 2499 C CA . ARG A 1 344 ? -9.253 13.512 -7.081 1.00 93.94 344 ARG A CA 1
ATOM 2500 C C . ARG A 1 344 ? -10.621 12.881 -7.322 1.00 93.94 344 ARG A C 1
ATOM 2502 O O . ARG A 1 344 ? -10.749 11.670 -7.186 1.00 93.94 344 ARG A O 1
ATOM 2509 N N . SER A 1 345 ? -11.631 13.671 -7.697 1.00 90.12 345 SER A N 1
ATOM 2510 C CA . SER A 1 345 ? -12.978 13.149 -7.959 1.00 90.12 345 SER A CA 1
ATOM 2511 C C . SER A 1 345 ? -13.041 12.270 -9.213 1.00 90.12 345 SER A C 1
ATOM 2513 O O . SER A 1 345 ? -13.928 11.432 -9.328 1.00 90.12 345 SER A O 1
ATOM 2515 N N . ALA A 1 346 ? -12.059 12.399 -10.110 1.00 91.12 346 ALA A N 1
ATOM 2516 C CA . ALA A 1 346 ? -11.967 11.635 -11.349 1.00 91.12 346 ALA A CA 1
ATOM 2517 C C . ALA A 1 346 ? -11.074 10.380 -11.255 1.00 91.12 346 ALA A C 1
ATOM 2519 O O . ALA A 1 346 ? -10.913 9.679 -12.248 1.00 91.12 346 ALA A O 1
ATOM 2520 N N . TRP A 1 347 ? -10.444 10.092 -10.109 1.00 93.62 347 TRP A N 1
ATOM 2521 C CA . TRP A 1 347 ? -9.402 9.053 -10.012 1.00 93.62 347 TRP A CA 1
ATOM 2522 C C . TRP A 1 347 ? -9.890 7.611 -10.184 1.00 93.62 347 TRP A C 1
ATOM 2524 O O . TRP A 1 347 ? -9.104 6.756 -10.585 1.00 93.62 347 TRP A O 1
ATOM 2534 N N . PHE A 1 348 ? -11.159 7.333 -9.895 1.00 93.19 348 PHE A N 1
ATOM 2535 C CA . PHE A 1 348 ? -11.725 5.979 -9.942 1.00 93.19 348 PHE A CA 1
ATOM 2536 C C . PHE A 1 348 ? -13.021 5.909 -10.762 1.00 93.19 348 PHE A C 1
ATOM 2538 O O . PHE A 1 348 ? -13.837 5.019 -10.533 1.00 93.19 348 PHE A O 1
ATOM 2545 N N . MET A 1 349 ? -13.222 6.883 -11.655 1.00 80.81 349 MET A N 1
ATOM 2546 C CA . MET A 1 349 ? -14.389 6.988 -12.538 1.00 80.81 349 MET A CA 1
ATOM 2547 C C . MET A 1 349 ? -14.147 6.280 -13.871 1.00 80.81 349 MET A C 1
ATOM 2549 O O . MET A 1 349 ? -12.977 6.223 -14.314 1.00 80.81 349 MET A O 1
#

Sequence (349 aa):
MAS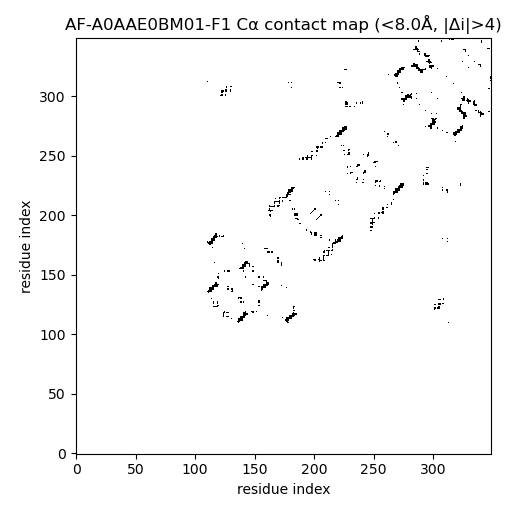TCASLRVSTLVNRNLLPARVRGKTPNVKVASKSALKASPLVAVTVAQSADSGSAAKSEDESQLSRRKTLTATFTALSLPLWLNPANAEEILQLETEVVAPEVEVESTISTVFVAGATGASGQRVVSELKKKEGITVIAGVRNIQKAEKLALNTVTRQIDVTSAPEVTAKALEGADAVVCATGFVPGNPFQMGKAAHAVDNVGTKNLIEAAKLAGVKKFVLISSILTNGRAIGQEKSAGFVITNAFGGVLDEKLEAEQYLRASGLDYTIIRPGGLKGEAPAEPVMFSKEDTLYSGEISRDLVAAVTADAVFSPATSNQVLEIVEKGSCVPGTCPDLPGSADRSAWFM